Protein AF-0000000072587303 (afdb_homodimer)

Sequence (272 aa):
MDAREPIPSLKVFLVDYAAPVRNRLTSLLETIRGVEVVGEAEDVPAALAGILETGADVAVIELRLTGGSGLELISALTRAAPRVVKIVLTNLSGAAFRAACSDAGADFFFDKTADVDAACRTVRTLAGAHRPRAAEMDAREPIPSLKVFLVDYAAPVRNRLTSLLETIRGVEVVGEAEDVPAALAGILETGADVAVIELRLTGGSGLELISALTRAAPRVVKIVLTNLSGAAFRAACSDAGADFFFDKTADVDAACRTVRTLAGAHRPRAAE

Secondary structure (DSSP, 8-state):
-------PPEEEEEE-S-HHHHHHHHHHHTTSTTEEEEEEESSHHHHHHHHHHHT-SEEEE-SEETTEEHHHHHHHHHHH-TTSEEEEEES--SHHHHHHHHHHT-SEEEETTT-HHHHHHHHHHHHHHBPP----/-------PPEEEEEE-S-HHHHHHHHHHHTTSTTEEEEEEESSHHHHHHHHHHHT-SEEEE-SEETTEEHHHHHHHHHHH-TTSEEEEEES--SHHHHHHHHHHT-SEEEETTT-HHHHHHHHHHHHHHBPP----

Nearest PDB structures (foldseek):
  3cz5-assembly2_B  TM=9.137E-01  e=3.354E-09  Aurantimonas manganoxydans SI85-9A1
  4gvp-assembly1_A  TM=8.990E-01  e=5.918E-09  Staphylococcus aureus subsp. aureus Mu50
  6ekh-assembly1_Y  TM=9.445E-01  e=2.689E-08  Methanococcus maripaludis
  3eul-assembly2_B  TM=8.846E-01  e=1.261E-08  Mycobacterium tuberculosis
  5hev-assembly1_A  TM=9.014E-01  e=4.744E-08  Enterococcus faecium SD3B-2

Solvent-accessible surface area (backbone atoms only — not comparable to full-atom values): 14585 Å² total; per-residue (Å²): 130,86,75,69,73,77,73,65,53,40,29,31,27,42,32,39,55,48,64,70,56,50,51,51,48,50,61,59,46,54,69,36,81,44,39,37,74,74,48,72,23,42,33,51,71,54,34,54,53,47,39,65,71,68,60,35,44,31,36,43,32,22,44,76,31,62,95,46,41,32,60,58,41,39,37,50,35,43,72,77,40,64,78,41,43,34,32,36,42,23,81,77,77,55,69,68,59,51,49,52,37,46,74,35,54,38,69,41,79,34,42,48,84,80,25,52,68,56,54,49,43,51,52,48,53,45,31,74,34,46,42,68,73,72,80,120,131,85,77,69,73,79,72,66,54,41,29,32,27,41,32,39,55,47,64,69,56,51,52,52,50,48,62,60,48,56,68,36,82,43,39,37,74,73,47,72,21,42,33,48,71,54,32,54,54,48,39,64,73,67,60,34,45,30,36,42,33,23,45,74,30,60,95,45,42,30,59,58,41,39,38,50,35,45,70,76,41,63,78,40,42,32,33,37,42,25,79,76,78,55,70,68,59,52,49,53,37,46,75,34,54,36,68,42,80,34,42,47,84,80,25,53,68,57,53,49,44,50,51,49,53,44,30,75,35,46,42,68,74,71,80,120

pLDDT: mean 90.79, std 15.57, range [30.61, 98.88]

InterPro domains:
  IPR001789 Signal transduction response regulator, receiver domain [PF00072] (12-118)
  IPR001789 Signal transduction response regulator, receiver domain [PS50110] (11-127)
  IPR001789 Signal transduction response regulator, receiver domain [SM00448] (10-123)
  IPR011006 CheY-like superfamily [SSF52172] (8-132)
  IPR050595 Bacterial response regulator [PTHR44591] (12-132)
  IPR058245 NreC/VraR/RcsB-like, phosphoacceptor receiver domain [cd17535] (12-128)

Foldseek 3Di:
DPPPPPLAAQEEEEEALDPVLVVVLQVLQVVQPRHDHQYYYQDQVVRLVSCVVRVHQEYEYEQDGDPHGSLVNLLVCCVVPVRRAYEYEYQDDDPVVVVSSVVSRHDYYDYNVPCSVVVSVVSNVCSVVDDPPPPD/DPPPPPLAAQEEEEEALDPVLVVVLQVLQVVQPRHDHQYYYQDQVVRLVSCVVRVHQEYEYEQDGDPHGSLVNLLVCCVVPVRRAYEYEYCDDDPVVVVSSVVSRHDYYDYNVPCSVVVSVVSNVCSVVDDPPPPD

Radius of gyration: 18.74 Å; Cα contacts (8 Å, |Δi|>4): 488; chains: 2; bounding box: 50×52×47 Å

Organism: Burkholderia pseudomallei (strain K96243) (NCBI:txid272560)

Structure (mmCIF, N/CA/C/O backbone):
data_AF-0000000072587303-model_v1
#
loop_
_entity.id
_entity.type
_entity.pdbx_description
1 polymer 'Response regulator receiver domain protein'
#
loop_
_atom_site.group_PDB
_atom_site.id
_atom_site.type_symbol
_atom_site.label_atom_id
_atom_site.label_alt_id
_atom_site.label_comp_id
_atom_site.label_asym_id
_atom_site.label_entity_id
_atom_site.label_seq_id
_atom_site.pdbx_PDB_ins_code
_atom_site.Cartn_x
_atom_site.Cartn_y
_atom_site.Cartn_z
_atom_site.occupancy
_atom_site.B_iso_or_equiv
_atom_site.auth_seq_id
_atom_site.auth_comp_id
_atom_site.auth_asym_id
_atom_site.auth_atom_id
_atom_site.pdbx_PDB_model_num
ATOM 1 N N . MET A 1 1 ? 26.312 9.531 -25.078 1 31.53 1 MET A N 1
ATOM 2 C CA . MET A 1 1 ? 24.953 9.156 -24.688 1 31.53 1 MET A CA 1
ATOM 3 C C . MET A 1 1 ? 24.906 8.68 -23.234 1 31.53 1 MET A C 1
ATOM 5 O O . MET A 1 1 ? 25.547 7.699 -22.891 1 31.53 1 MET A O 1
ATOM 9 N N . ASP A 1 2 ? 25 9.445 -22.172 1 35.56 2 ASP A N 1
ATOM 10 C CA . ASP A 1 2 ? 25.141 9.219 -20.734 1 35.56 2 ASP A CA 1
ATOM 11 C C . ASP A 1 2 ? 24.125 8.188 -20.234 1 35.56 2 ASP A C 1
ATOM 13 O O . ASP A 1 2 ? 22.922 8.406 -20.344 1 35.56 2 ASP A O 1
ATOM 17 N N . ALA A 1 3 ? 24.266 6.902 -20.422 1 39.78 3 ALA A N 1
ATOM 18 C CA . ALA A 1 3 ? 23.469 5.715 -20.094 1 39.78 3 ALA A CA 1
ATOM 19 C C . ALA A 1 3 ? 22.891 5.816 -18.688 1 39.78 3 ALA A C 1
ATOM 21 O O . ALA A 1 3 ? 23.641 5.859 -17.703 1 39.78 3 ALA A O 1
ATOM 22 N N . ARG A 1 4 ? 21.891 6.676 -18.328 1 44.38 4 ARG A N 1
ATOM 23 C CA . ARG A 1 4 ? 21.172 6.836 -17.062 1 44.38 4 ARG A CA 1
ATOM 24 C C . ARG A 1 4 ? 21.031 5.504 -16.344 1 44.38 4 ARG A C 1
ATOM 26 O O . ARG A 1 4 ? 20.891 4.457 -16.984 1 44.38 4 ARG A O 1
ATOM 33 N N . GLU A 1 5 ? 21.75 5.191 -15.43 1 51.81 5 GLU A N 1
ATOM 34 C CA . GLU A 1 5 ? 21.703 3.949 -14.672 1 51.81 5 GLU A CA 1
ATOM 35 C C . GLU A 1 5 ? 20.281 3.395 -14.609 1 51.81 5 GLU A C 1
ATOM 37 O O . GLU A 1 5 ? 19.344 4.125 -14.297 1 51.81 5 GLU A O 1
ATOM 42 N N . PRO A 1 6 ? 19.938 2.361 -15.305 1 56.53 6 PRO A N 1
ATOM 43 C CA . PRO A 1 6 ? 18.578 1.836 -15.383 1 56.53 6 PRO A CA 1
ATOM 44 C C . PRO A 1 6 ? 17.875 1.821 -14.023 1 56.53 6 PRO A C 1
ATOM 46 O O . PRO A 1 6 ? 18.516 1.626 -12.992 1 56.53 6 PRO A O 1
ATOM 49 N N . ILE A 1 7 ? 16.891 2.668 -13.75 1 60.97 7 ILE A N 1
ATOM 50 C CA . ILE A 1 7 ? 16.078 2.631 -12.547 1 60.97 7 ILE A CA 1
ATOM 51 C C . ILE A 1 7 ? 15.594 1.204 -12.297 1 60.97 7 ILE A C 1
ATOM 53 O O . ILE A 1 7 ? 14.992 0.583 -13.172 1 60.97 7 ILE A O 1
ATOM 57 N N . PRO A 1 8 ? 16.062 0.527 -11.328 1 75.75 8 PRO A N 1
ATOM 58 C CA . PRO A 1 8 ? 15.555 -0.829 -11.094 1 75.75 8 PRO A CA 1
ATOM 59 C C . PRO A 1 8 ? 14.031 -0.891 -11.039 1 75.75 8 PRO A C 1
ATOM 61 O O . PRO A 1 8 ? 13.391 -0.003 -10.469 1 75.75 8 PRO A O 1
ATOM 64 N N . SER A 1 9 ? 13.422 -1.72 -11.875 1 90.12 9 SER A N 1
ATOM 65 C CA . SER A 1 9 ? 11.969 -1.84 -11.984 1 90.12 9 SER A CA 1
ATOM 66 C C . SER A 1 9 ? 11.406 -2.752 -10.906 1 90.12 9 SER A C 1
ATOM 68 O O . SER A 1 9 ? 12.055 -3.715 -10.492 1 90.12 9 SER A O 1
ATOM 70 N N . LEU A 1 10 ? 10.359 -2.312 -10.273 1 94.81 10 LEU A N 1
ATOM 71 C CA . LEU A 1 10 ? 9.562 -3.217 -9.453 1 94.81 10 LEU A CA 1
ATOM 72 C C . LEU A 1 10 ? 9 -4.355 -10.289 1 94.81 10 LEU A C 1
ATOM 74 O O . LEU A 1 10 ? 8.258 -4.121 -11.25 1 94.81 10 LEU A O 1
ATOM 78 N N . LYS A 1 11 ? 9.391 -5.555 -9.992 1 97.06 11 LYS A N 1
ATOM 79 C CA . LYS A 1 11 ? 8.969 -6.73 -10.742 1 97.06 11 LYS A CA 1
ATOM 80 C C . LYS A 1 11 ? 7.637 -7.266 -10.234 1 97.06 11 LYS A C 1
ATOM 82 O O . LYS A 1 11 ? 7.523 -7.652 -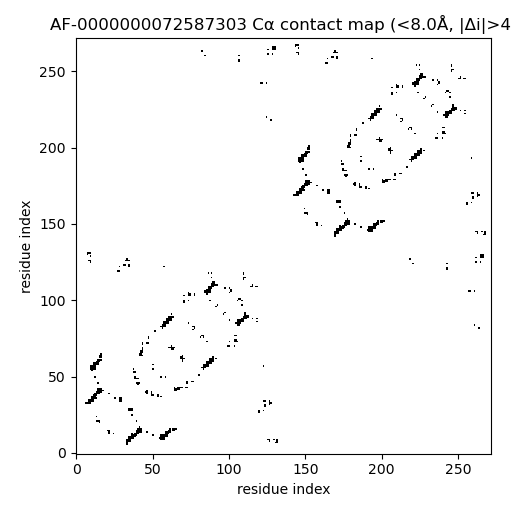9.07 1 97.06 11 LYS A O 1
ATOM 87 N N . VAL A 1 12 ? 6.656 -7.32 -11.164 1 98.56 12 VAL A N 1
ATOM 88 C CA . VAL A 1 12 ? 5.316 -7.766 -10.789 1 98.56 12 VAL A CA 1
ATOM 89 C C . VAL A 1 12 ? 4.988 -9.07 -11.508 1 98.56 12 VAL A C 1
ATOM 91 O O . VAL A 1 12 ? 5.27 -9.219 -12.703 1 98.56 12 VAL A O 1
ATOM 94 N N . PHE A 1 13 ? 4.418 -10.039 -10.773 1 98.88 13 PHE A N 1
ATOM 95 C CA . PHE A 1 13 ? 3.939 -11.305 -11.32 1 98.88 13 PHE A CA 1
ATOM 96 C C . PHE A 1 13 ? 2.424 -11.406 -11.195 1 98.88 13 PHE A C 1
ATOM 98 O O . PHE A 1 13 ? 1.861 -11.109 -10.141 1 98.88 13 PHE A O 1
ATOM 105 N N . LEU A 1 14 ? 1.762 -11.797 -12.297 1 98.88 14 LEU A N 1
ATOM 106 C CA . LEU A 1 14 ? 0.304 -11.852 -12.328 1 98.88 14 LEU A CA 1
ATOM 107 C C . LEU A 1 14 ? -0.19 -13.289 -12.273 1 98.88 14 LEU A C 1
ATOM 109 O O . LEU A 1 14 ? 0.274 -14.141 -13.039 1 98.88 14 LEU A O 1
ATOM 113 N N . VAL A 1 15 ? -1.137 -13.531 -11.375 1 98.81 15 VAL A N 1
ATOM 114 C CA . VAL A 1 15 ? -1.736 -14.852 -11.234 1 98.81 15 VAL A CA 1
ATOM 115 C C . VAL A 1 15 ? -3.256 -14.75 -11.352 1 98.81 15 VAL A C 1
ATOM 117 O O . VAL A 1 15 ? -3.924 -14.258 -10.438 1 98.81 15 VAL A O 1
ATOM 120 N N . ASP A 1 16 ? -3.73 -15.188 -12.406 1 98.56 16 ASP A N 1
ATOM 121 C CA . ASP A 1 16 ? -5.16 -15.234 -12.703 1 98.56 16 ASP A CA 1
ATOM 122 C C . ASP A 1 16 ? -5.465 -16.297 -13.758 1 98.56 16 ASP A C 1
ATOM 124 O O . ASP A 1 16 ? -4.746 -16.406 -14.75 1 98.56 16 ASP A O 1
ATOM 128 N N . TYR A 1 17 ? -6.547 -16.969 -13.578 1 97.38 17 TYR A N 1
ATOM 129 C CA . TYR A 1 17 ? -6.863 -18.031 -14.523 1 97.38 17 TYR A CA 1
ATOM 130 C C . TYR A 1 17 ? -7.367 -17.453 -15.844 1 97.38 17 TYR A C 1
ATOM 132 O O . TYR A 1 17 ? -7.359 -18.141 -16.875 1 97.38 17 TYR A O 1
ATOM 140 N N . ALA A 1 18 ? -7.84 -16.203 -15.844 1 97.44 18 ALA A N 1
ATOM 141 C CA . ALA A 1 18 ? -8.438 -15.586 -17.031 1 97.44 18 ALA A CA 1
ATOM 142 C C . ALA A 1 18 ? -7.41 -14.75 -17.781 1 97.44 18 ALA A C 1
ATOM 144 O O . ALA A 1 18 ? -6.965 -13.711 -17.297 1 97.44 18 ALA A O 1
ATOM 145 N N . ALA A 1 19 ? -7.133 -15.109 -19 1 97.5 19 ALA A N 1
ATOM 146 C CA . ALA A 1 19 ? -6.141 -14.43 -19.828 1 97.5 19 ALA A CA 1
ATOM 147 C C . ALA A 1 19 ? -6.531 -12.969 -20.062 1 97.5 19 ALA A C 1
ATOM 149 O O . ALA A 1 19 ? -5.684 -12.078 -20.016 1 97.5 19 ALA A O 1
ATOM 150 N N . PRO A 1 20 ? -7.824 -12.664 -20.297 1 98 20 PRO A N 1
ATOM 151 C CA . PRO A 1 20 ? -8.188 -11.258 -20.516 1 98 20 PRO A CA 1
ATOM 152 C C . PRO A 1 20 ? -7.887 -10.375 -19.312 1 98 20 PRO A C 1
ATOM 154 O O . PRO A 1 20 ? -7.535 -9.203 -19.469 1 98 20 PRO A O 1
ATOM 157 N N . VAL A 1 21 ? -8.016 -10.961 -18.156 1 97.88 21 VAL A N 1
ATOM 158 C CA . VAL A 1 21 ? -7.719 -10.211 -16.938 1 97.88 21 VAL A CA 1
ATOM 159 C C . VAL A 1 21 ? -6.219 -9.938 -16.844 1 97.88 21 VAL A C 1
ATOM 161 O O . VAL A 1 21 ? -5.797 -8.812 -16.578 1 97.88 21 VAL A O 1
ATOM 164 N N . ARG A 1 22 ? -5.398 -10.984 -17.078 1 98.44 22 ARG A N 1
ATOM 165 C CA . ARG A 1 22 ? -3.953 -10.797 -17.062 1 98.44 22 ARG A CA 1
ATOM 166 C C . ARG A 1 22 ? -3.521 -9.75 -18.094 1 98.44 22 ARG A C 1
ATOM 168 O O . ARG A 1 22 ? -2.688 -8.891 -17.797 1 98.44 22 ARG A O 1
ATOM 175 N N . ASN A 1 23 ? -4.129 -9.789 -19.25 1 98.31 23 ASN A N 1
ATOM 176 C CA . ASN A 1 23 ? -3.805 -8.828 -20.297 1 98.31 23 ASN A CA 1
ATOM 177 C C . ASN A 1 23 ? -4.152 -7.402 -19.875 1 98.31 23 ASN A C 1
ATOM 179 O O . ASN A 1 23 ? -3.355 -6.48 -20.062 1 98.31 23 ASN A O 1
ATOM 183 N N . ARG A 1 24 ? -5.293 -7.273 -19.344 1 97.94 24 ARG A N 1
ATOM 184 C CA . ARG A 1 24 ? -5.738 -5.957 -18.891 1 97.94 24 ARG A CA 1
ATOM 185 C C . ARG A 1 24 ? -4.816 -5.406 -17.812 1 97.94 24 ARG A C 1
ATOM 187 O O . ARG A 1 24 ? -4.414 -4.242 -17.859 1 97.94 24 ARG A O 1
ATOM 194 N N . LEU A 1 25 ? -4.488 -6.238 -16.859 1 98.44 25 LEU A N 1
ATOM 195 C CA . LEU A 1 25 ? -3.619 -5.809 -15.766 1 98.44 25 LEU A CA 1
ATOM 196 C C . LEU A 1 25 ? -2.225 -5.469 -16.281 1 98.44 25 LEU A C 1
ATOM 198 O O . LEU A 1 25 ? -1.606 -4.504 -15.828 1 98.44 25 LEU A O 1
ATOM 202 N N . THR A 1 26 ? -1.705 -6.289 -17.188 1 98.5 26 THR A N 1
ATOM 203 C CA . THR A 1 26 ? -0.411 -5.992 -17.781 1 98.5 26 THR A CA 1
ATOM 204 C C . THR A 1 26 ? -0.417 -4.605 -18.422 1 98.5 26 THR A C 1
ATOM 206 O O . THR A 1 26 ? 0.49 -3.803 -18.188 1 98.5 26 THR A O 1
ATOM 209 N N . SER A 1 27 ? -1.445 -4.305 -19.172 1 98.25 27 SER A N 1
ATOM 210 C CA . SER A 1 27 ? -1.562 -3.018 -19.844 1 98.25 27 SER A CA 1
ATOM 211 C C . SER A 1 27 ? -1.591 -1.869 -18.844 1 98.25 27 SER A C 1
ATOM 213 O O . SER A 1 27 ? -0.934 -0.846 -19.047 1 98.25 27 SER A O 1
ATOM 215 N N . LEU A 1 28 ? -2.316 -2.031 -17.812 1 97.88 28 LEU A N 1
ATOM 216 C CA . LEU A 1 28 ? -2.438 -0.992 -16.797 1 97.88 28 LEU A CA 1
ATOM 217 C C . LEU A 1 28 ? -1.125 -0.816 -16.031 1 97.88 28 LEU A C 1
ATOM 219 O O . LEU A 1 28 ? -0.649 0.308 -15.867 1 97.88 28 LEU A O 1
ATOM 223 N N . LEU A 1 29 ? -0.484 -1.904 -15.625 1 98 29 LEU A N 1
ATOM 224 C CA . LEU A 1 29 ? 0.679 -1.86 -14.75 1 98 29 LEU A CA 1
ATOM 225 C C . LEU A 1 29 ? 1.912 -1.373 -15.5 1 98 29 LEU A C 1
ATOM 227 O O . LEU A 1 29 ? 2.76 -0.683 -14.93 1 98 29 LEU A O 1
ATOM 231 N N . GLU A 1 30 ? 2.01 -1.675 -16.734 1 96.44 30 GLU A N 1
ATOM 232 C CA . GLU A 1 30 ? 3.191 -1.306 -17.5 1 96.44 30 GLU A CA 1
ATOM 233 C C . GLU A 1 30 ? 3.184 0.181 -17.844 1 96.44 30 GLU A C 1
ATOM 235 O O . GLU A 1 30 ? 4.195 0.725 -18.297 1 96.44 30 GLU A O 1
ATOM 240 N N . THR A 1 31 ? 2.07 0.858 -17.625 1 96 31 THR A N 1
ATOM 241 C CA . THR A 1 31 ? 2.039 2.309 -17.781 1 96 31 THR A CA 1
ATOM 242 C C . THR A 1 31 ? 2.674 2.994 -16.578 1 96 31 THR A C 1
ATOM 244 O O . THR A 1 31 ? 2.984 4.188 -16.625 1 96 31 THR A O 1
ATOM 247 N N . ILE A 1 32 ? 2.826 2.275 -15.531 1 94.31 32 ILE A N 1
ATOM 248 C CA . ILE A 1 32 ? 3.408 2.826 -14.312 1 94.31 32 ILE A CA 1
ATOM 249 C C . ILE A 1 32 ? 4.93 2.838 -14.43 1 94.31 32 ILE A C 1
ATOM 251 O O . ILE A 1 32 ? 5.551 1.791 -14.625 1 94.31 32 ILE A O 1
ATOM 255 N N . ARG A 1 33 ? 5.492 4.035 -14.305 1 91.81 33 ARG A N 1
ATOM 256 C CA . ARG A 1 33 ? 6.945 4.16 -14.367 1 91.81 33 ARG A CA 1
ATOM 257 C C . ARG A 1 33 ? 7.613 3.303 -13.305 1 91.81 33 ARG A C 1
ATOM 259 O O . ARG A 1 33 ? 7.195 3.305 -12.141 1 91.81 33 ARG A O 1
ATOM 266 N N . GLY A 1 34 ? 8.594 2.494 -13.75 1 92.94 34 GLY A N 1
ATOM 267 C CA . GLY A 1 34 ? 9.375 1.708 -12.805 1 92.94 34 GLY A CA 1
ATOM 268 C C . GLY A 1 34 ? 8.742 0.363 -12.484 1 92.94 34 GLY A C 1
ATOM 269 O O . GLY A 1 34 ? 9.109 -0.281 -11.5 1 92.94 34 GLY A O 1
ATOM 270 N N . VAL A 1 35 ? 7.734 -0.027 -13.273 1 96.44 35 VAL A N 1
ATOM 271 C CA . VAL A 1 35 ? 7.078 -1.312 -13.055 1 96.44 35 VAL A CA 1
ATOM 272 C C . VAL A 1 35 ? 7.277 -2.211 -14.273 1 96.44 35 VAL A C 1
ATOM 274 O O . VAL A 1 35 ? 7.18 -1.752 -15.414 1 96.44 35 VAL A O 1
ATOM 277 N N . GLU A 1 36 ? 7.578 -3.398 -14.031 1 97.25 36 GLU A N 1
ATOM 278 C CA . GLU A 1 36 ? 7.691 -4.414 -15.07 1 97.25 36 GLU A CA 1
ATOM 279 C C . GLU A 1 36 ? 6.922 -5.676 -14.703 1 97.25 36 GLU A C 1
ATOM 281 O O . GLU A 1 36 ? 7.094 -6.215 -13.602 1 97.25 36 GLU A O 1
ATOM 286 N N . VAL A 1 37 ? 6.082 -6.121 -15.594 1 98.56 37 VAL A N 1
ATOM 287 C CA . VAL A 1 37 ? 5.465 -7.43 -15.414 1 98.56 37 VAL A CA 1
ATOM 288 C C . VAL A 1 37 ? 6.414 -8.523 -15.898 1 98.56 37 VAL A C 1
ATOM 290 O O . VAL A 1 37 ? 6.711 -8.617 -17.094 1 98.56 37 VAL A O 1
ATOM 293 N N . VAL A 1 38 ? 6.828 -9.375 -15 1 98.31 38 VAL A N 1
ATOM 294 C CA . VAL A 1 38 ? 7.949 -10.25 -15.312 1 98.31 38 VAL A CA 1
ATOM 295 C C . VAL A 1 38 ? 7.438 -11.656 -15.609 1 98.31 38 VAL A C 1
ATOM 297 O O . VAL A 1 38 ? 8.203 -12.531 -16.016 1 98.31 38 VAL A O 1
ATOM 300 N N . GLY A 1 39 ? 6.121 -11.906 -15.367 1 98.69 39 GLY A N 1
ATOM 301 C CA . GLY A 1 39 ? 5.543 -13.211 -15.648 1 98.69 39 GLY A CA 1
ATOM 302 C C . GLY A 1 39 ? 4.078 -13.305 -15.266 1 98.69 39 GLY A C 1
ATOM 303 O O . GLY A 1 39 ? 3.531 -12.391 -14.648 1 98.69 39 GLY A O 1
ATOM 304 N N . GLU A 1 40 ? 3.482 -14.352 -15.703 1 98.69 40 GLU A N 1
ATOM 305 C CA . GLU A 1 40 ? 2.08 -14.664 -15.445 1 98.69 40 GLU A CA 1
ATOM 306 C C . GLU A 1 40 ? 1.876 -16.156 -15.25 1 98.69 40 GLU A C 1
ATOM 308 O O . GLU A 1 40 ? 2.686 -16.969 -15.703 1 98.69 40 GLU A O 1
ATOM 313 N N . ALA A 1 41 ? 0.848 -16.469 -14.539 1 98.31 41 ALA A N 1
ATOM 314 C CA . ALA A 1 41 ? 0.454 -17.875 -14.352 1 98.31 41 ALA A CA 1
ATOM 315 C C . ALA A 1 41 ? -1.055 -17.984 -14.156 1 98.31 41 ALA A C 1
ATOM 317 O O . ALA A 1 41 ? -1.715 -17.031 -13.758 1 98.31 41 ALA A O 1
ATOM 318 N N . GLU A 1 42 ? -1.536 -19.156 -14.438 1 97.38 42 GLU A N 1
ATOM 319 C CA . GLU A 1 42 ? -2.979 -19.375 -14.352 1 97.38 42 GLU A CA 1
ATOM 320 C C . GLU A 1 42 ? -3.324 -20.375 -13.25 1 97.38 42 GLU A C 1
ATOM 322 O O . GLU A 1 42 ? -4.5 -20.641 -12.992 1 97.38 42 GLU A O 1
ATOM 327 N N . ASP A 1 43 ? -2.227 -20.969 -12.68 1 97.25 43 ASP A N 1
ATOM 328 C CA . ASP A 1 43 ? -2.428 -21.969 -11.625 1 97.25 43 ASP A CA 1
ATOM 329 C C . ASP A 1 43 ? -1.338 -21.859 -10.555 1 97.25 43 ASP A C 1
ATOM 331 O O . ASP A 1 43 ? -0.37 -21.109 -10.727 1 97.25 43 ASP A O 1
ATOM 335 N N . VAL A 1 44 ? -1.524 -22.625 -9.43 1 97.75 44 VAL A N 1
ATOM 336 C CA . VAL A 1 44 ? -0.695 -22.453 -8.242 1 97.75 44 VAL A CA 1
ATOM 337 C C . VAL A 1 44 ? 0.721 -22.953 -8.523 1 97.75 44 VAL A C 1
ATOM 339 O O . VAL A 1 44 ? 1.697 -22.234 -8.273 1 97.75 44 VAL A O 1
ATOM 342 N N . PRO A 1 45 ? 0.898 -24.172 -9.133 1 97.38 45 PRO A N 1
ATOM 343 C CA . PRO A 1 45 ? 2.27 -24.641 -9.344 1 97.38 45 PRO A CA 1
ATOM 344 C C . PRO A 1 45 ? 3.078 -23.734 -10.258 1 97.38 45 PRO A C 1
ATOM 346 O O . PRO A 1 45 ? 4.227 -23.391 -9.945 1 97.38 45 PRO A O 1
ATOM 349 N N . ALA A 1 46 ? 2.461 -23.312 -11.336 1 97.94 46 ALA A N 1
ATOM 350 C CA . ALA A 1 46 ? 3.15 -22.422 -12.266 1 97.94 46 ALA A CA 1
ATOM 351 C C . ALA A 1 46 ? 3.443 -21.078 -11.617 1 97.94 46 ALA A C 1
ATOM 353 O O . ALA A 1 46 ? 4.5 -20.484 -11.852 1 97.94 46 ALA A O 1
ATOM 354 N N . ALA A 1 47 ? 2.51 -20.594 -10.844 1 98.62 47 ALA A N 1
ATOM 355 C CA . ALA A 1 47 ? 2.682 -19.312 -10.18 1 98.62 47 ALA A CA 1
ATOM 356 C C . ALA A 1 47 ? 3.842 -19.344 -9.188 1 98.62 47 ALA A C 1
ATOM 358 O O . ALA A 1 47 ? 4.707 -18.469 -9.195 1 98.62 47 ALA A O 1
ATOM 359 N N . LEU A 1 48 ? 3.846 -20.391 -8.336 1 98.38 48 LEU A N 1
ATOM 360 C CA . LEU A 1 48 ? 4.898 -20.516 -7.336 1 98.38 48 LEU A CA 1
ATOM 361 C C . LEU A 1 48 ? 6.27 -20.609 -7.992 1 98.38 48 LEU A C 1
ATOM 363 O O . LEU A 1 48 ? 7.184 -19.859 -7.641 1 98.38 48 LEU A O 1
ATOM 367 N N . ALA A 1 49 ? 6.375 -21.469 -8.977 1 98.5 49 ALA A N 1
ATOM 368 C CA . ALA A 1 49 ? 7.641 -21.641 -9.688 1 98.5 49 ALA A CA 1
ATOM 369 C C . ALA A 1 49 ? 8.062 -20.359 -10.375 1 98.5 49 ALA A C 1
ATOM 371 O O . ALA A 1 49 ? 9.219 -19.938 -10.266 1 98.5 49 ALA A O 1
ATOM 372 N N . GLY A 1 50 ? 7.148 -19.703 -11.055 1 98.62 50 GLY A N 1
ATOM 373 C CA . GLY A 1 50 ? 7.457 -18.484 -11.797 1 98.62 50 GLY A CA 1
ATOM 374 C C . GLY A 1 50 ? 7.867 -17.328 -10.906 1 98.62 50 GLY A C 1
ATOM 375 O O . GLY A 1 50 ? 8.812 -16.594 -11.227 1 98.62 50 GLY A O 1
ATOM 376 N N . ILE A 1 51 ? 7.191 -17.125 -9.82 1 98.56 51 I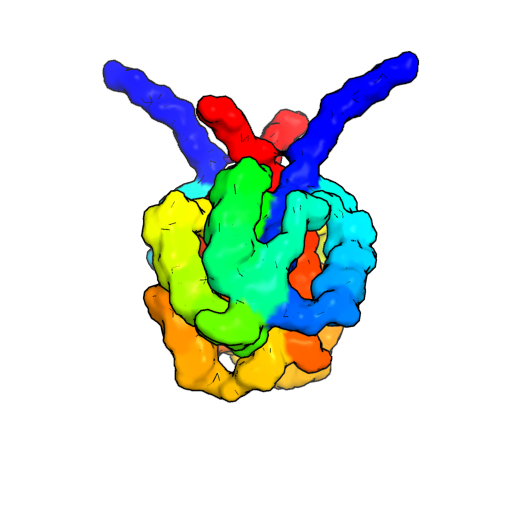LE A N 1
ATOM 377 C CA . ILE A 1 51 ? 7.473 -16.031 -8.898 1 98.56 51 ILE A CA 1
ATOM 378 C C . ILE A 1 51 ? 8.875 -16.203 -8.305 1 98.56 51 ILE A C 1
ATOM 380 O O . ILE A 1 51 ? 9.648 -15.242 -8.242 1 98.56 51 ILE A O 1
ATOM 384 N N . LEU A 1 52 ? 9.141 -17.438 -7.914 1 98.19 52 LEU A N 1
ATOM 385 C CA . LEU A 1 52 ? 10.445 -17.703 -7.336 1 98.19 52 LEU A CA 1
ATOM 386 C C . LEU A 1 52 ? 11.547 -17.547 -8.383 1 98.19 52 LEU A C 1
ATOM 388 O O . LEU A 1 52 ? 12.602 -16.984 -8.094 1 98.19 52 LEU A O 1
ATOM 392 N N . GLU A 1 53 ? 11.312 -17.984 -9.578 1 98.19 53 GLU A N 1
ATOM 393 C CA . GLU A 1 53 ? 12.305 -17.953 -10.648 1 98.19 53 GLU A CA 1
ATOM 394 C C . GLU A 1 53 ? 12.594 -16.516 -11.094 1 98.19 53 GLU A C 1
ATOM 396 O O . GLU A 1 53 ? 13.742 -16.172 -11.367 1 98.19 53 GLU A O 1
ATOM 401 N N . THR A 1 54 ? 11.586 -15.703 -11.195 1 97.69 54 THR A N 1
ATOM 402 C CA . THR A 1 54 ? 11.734 -14.359 -11.742 1 97.69 54 THR A CA 1
ATOM 403 C C . THR A 1 54 ? 12.203 -13.383 -10.672 1 97.69 54 THR A C 1
ATOM 405 O O . THR A 1 54 ? 12.648 -12.273 -10.984 1 97.69 54 THR A O 1
ATOM 408 N N . GLY A 1 55 ? 12.078 -13.766 -9.406 1 96.25 55 GLY A N 1
ATOM 409 C CA . GLY A 1 55 ? 12.383 -12.836 -8.336 1 96.25 55 GLY A CA 1
ATOM 410 C C . GLY A 1 55 ? 11.398 -11.68 -8.25 1 96.25 55 GLY A C 1
ATOM 411 O O . GLY A 1 55 ? 11.805 -10.531 -8.039 1 96.25 55 GLY A O 1
ATOM 412 N N . ALA A 1 56 ? 10.172 -11.969 -8.453 1 97.38 56 ALA A N 1
ATOM 413 C CA . ALA A 1 56 ? 9.141 -10.93 -8.391 1 97.38 56 ALA A CA 1
ATOM 414 C C . ALA A 1 56 ? 9.125 -10.242 -7.031 1 97.38 56 ALA A C 1
ATOM 416 O O . ALA A 1 56 ? 9.32 -10.898 -6 1 97.38 56 ALA A O 1
ATOM 417 N N . ASP A 1 57 ? 8.906 -8.945 -7.07 1 96.19 57 ASP A N 1
ATOM 418 C CA . ASP A 1 57 ? 8.75 -8.172 -5.84 1 96.19 57 ASP A CA 1
ATOM 419 C C . ASP A 1 57 ? 7.309 -8.219 -5.344 1 96.19 57 ASP A C 1
ATOM 421 O O . ASP A 1 57 ? 7.055 -8.141 -4.141 1 96.19 57 ASP A O 1
ATOM 425 N N . VAL A 1 58 ? 6.402 -8.305 -6.336 1 98 58 VAL A N 1
ATOM 426 C CA . VAL A 1 58 ? 4.969 -8.266 -6.062 1 98 58 VAL A CA 1
ATOM 427 C C . VAL A 1 58 ? 4.262 -9.367 -6.852 1 98 58 VAL A C 1
ATOM 429 O O . VAL A 1 58 ? 4.566 -9.586 -8.023 1 98 58 VAL A O 1
ATOM 432 N N . ALA A 1 59 ? 3.396 -10.016 -6.211 1 98.81 59 ALA A N 1
ATOM 433 C CA . ALA A 1 59 ? 2.473 -10.93 -6.875 1 98.81 59 ALA A CA 1
ATOM 434 C C . ALA A 1 59 ? 1.032 -10.445 -6.75 1 98.81 59 ALA A C 1
ATOM 436 O O . ALA A 1 59 ? 0.559 -10.172 -5.645 1 98.81 59 ALA A O 1
ATOM 437 N N . VAL A 1 60 ? 0.344 -10.281 -7.816 1 98.88 60 VAL A N 1
ATOM 438 C CA . VAL A 1 60 ? -1.089 -10.008 -7.832 1 98.88 60 VAL A CA 1
ATOM 439 C C . VAL A 1 60 ? -1.861 -11.305 -8.07 1 98.88 60 VAL A C 1
ATOM 441 O O . VAL A 1 60 ? -1.724 -11.93 -9.125 1 98.88 60 VAL A O 1
ATOM 444 N N . ILE A 1 61 ? -2.719 -11.617 -7.129 1 98.75 61 ILE A N 1
ATOM 445 C CA . ILE A 1 61 ? -3.152 -13.008 -7.051 1 98.75 61 ILE A CA 1
ATOM 446 C C . ILE A 1 61 ? -4.676 -13.07 -7.023 1 98.75 61 ILE A C 1
ATOM 448 O O . ILE A 1 61 ? -5.316 -12.484 -6.148 1 98.75 61 ILE A O 1
ATOM 452 N N . GLU A 1 62 ? -5.227 -13.812 -7.891 1 98.56 62 GLU A N 1
ATOM 453 C CA . GLU A 1 62 ? -6.621 -14.242 -7.863 1 98.56 62 GLU A CA 1
ATOM 454 C C . GLU A 1 62 ? -6.809 -15.445 -6.938 1 98.56 62 GLU A C 1
ATOM 456 O O . GLU A 1 62 ? -5.957 -16.328 -6.887 1 98.56 62 GLU A O 1
ATOM 461 N N . LEU A 1 63 ? -7.902 -15.477 -6.266 1 97.81 63 LEU A N 1
ATOM 462 C CA . LEU A 1 63 ? -8.133 -16.547 -5.305 1 97.81 63 LEU A CA 1
ATOM 463 C C . LEU A 1 63 ? -8.68 -17.797 -5.996 1 97.81 63 LEU A C 1
ATOM 465 O O . LEU A 1 63 ? -8.344 -18.922 -5.625 1 97.81 63 LEU A O 1
ATOM 469 N N . ARG A 1 64 ? -9.555 -17.562 -6.953 1 96.25 64 ARG A N 1
ATOM 470 C CA . ARG A 1 64 ? -10.125 -18.688 -7.691 1 96.25 64 ARG A CA 1
ATOM 471 C C . ARG A 1 64 ? -9.234 -19.062 -8.875 1 96.25 64 ARG A C 1
ATOM 473 O O . ARG A 1 64 ? -9.156 -18.328 -9.859 1 96.25 64 ARG A O 1
ATOM 480 N N . LEU A 1 65 ? -8.594 -20.125 -8.766 1 96.75 65 LEU A N 1
ATOM 481 C CA . LEU A 1 65 ? -7.738 -20.641 -9.828 1 96.75 65 LEU A CA 1
ATOM 482 C C . LEU A 1 65 ? -8.203 -22.016 -10.281 1 96.75 65 LEU A C 1
ATOM 484 O O . LEU A 1 65 ? -8.93 -22.703 -9.547 1 96.75 65 LEU A O 1
ATOM 488 N N . THR A 1 66 ? -7.754 -22.25 -11.492 1 88.88 66 THR A N 1
ATOM 489 C CA . THR A 1 66 ? -8.062 -23.578 -12 1 88.88 66 THR A CA 1
ATOM 490 C C . THR A 1 66 ? -7.238 -24.641 -11.273 1 88.88 66 THR A C 1
ATOM 492 O O . THR A 1 66 ? -6.008 -24.562 -11.25 1 88.88 66 THR A O 1
ATOM 495 N N . GLY A 1 67 ? -7.828 -25.609 -10.609 1 86.5 67 GLY A N 1
ATOM 496 C CA . GLY A 1 67 ? -7.117 -26.703 -9.977 1 86.5 67 GLY A CA 1
ATOM 497 C C . GLY A 1 67 ? -6.547 -26.344 -8.625 1 86.5 67 GLY A C 1
ATOM 498 O O . GLY A 1 67 ? -5.676 -27.047 -8.102 1 86.5 67 GLY A O 1
ATOM 499 N N . GLY A 1 68 ? -6.906 -25.188 -8.109 1 91.38 68 GLY A N 1
ATOM 500 C CA . GLY A 1 68 ? -6.371 -24.797 -6.812 1 91.38 68 GLY A CA 1
ATOM 501 C C . GLY A 1 68 ? -6.891 -23.453 -6.332 1 91.38 68 GLY A C 1
ATOM 502 O O . GLY A 1 68 ? -7.863 -22.922 -6.879 1 91.38 68 GLY A O 1
ATOM 503 N N . SER A 1 69 ? -6.289 -23.016 -5.234 1 96.19 69 SER A N 1
ATOM 504 C CA . SER A 1 69 ? -6.73 -21.766 -4.621 1 96.19 69 SER A CA 1
ATOM 505 C C . SER A 1 69 ? -5.574 -20.781 -4.488 1 96.19 69 SER A C 1
ATOM 507 O O . SER A 1 69 ? -4.457 -21.156 -4.145 1 96.19 69 SER A O 1
ATOM 509 N N . GLY A 1 70 ? -5.859 -19.562 -4.805 1 98.12 70 GLY A N 1
ATOM 510 C CA . GLY A 1 70 ? -4.883 -18.516 -4.551 1 98.12 70 GLY A CA 1
ATOM 511 C C . GLY A 1 70 ? -4.473 -18.422 -3.092 1 98.12 70 GLY A C 1
ATOM 512 O O . GLY A 1 70 ? -3.375 -17.953 -2.777 1 98.12 70 GLY A O 1
ATOM 513 N N . LEU A 1 71 ? -5.352 -18.891 -2.232 1 98 71 LEU A N 1
ATOM 514 C CA . LEU A 1 71 ? -5.031 -18.891 -0.809 1 98 71 LEU A CA 1
ATOM 515 C C . LEU A 1 71 ? -3.865 -19.828 -0.515 1 98 71 LEU A C 1
ATOM 517 O O . LEU A 1 71 ? -2.982 -19.5 0.28 1 98 71 LEU A O 1
ATOM 521 N N . GLU A 1 72 ? -3.83 -20.938 -1.168 1 97.75 72 GLU A N 1
ATOM 522 C CA . GLU A 1 72 ? -2.715 -21.875 -1.044 1 97.75 72 GLU A CA 1
ATOM 523 C C . GLU A 1 72 ? -1.412 -21.25 -1.533 1 97.75 72 GLU A C 1
ATOM 525 O O . GLU A 1 72 ? -0.359 -21.438 -0.919 1 97.75 72 GLU A O 1
ATOM 530 N N . LEU A 1 73 ? -1.567 -20.531 -2.584 1 98.5 73 LEU A N 1
ATOM 531 C CA . LEU A 1 73 ? -0.396 -19.859 -3.135 1 98.5 73 LEU A CA 1
ATOM 532 C C . LEU A 1 73 ? 0.148 -18.828 -2.152 1 98.5 73 LEU A C 1
ATOM 534 O O . LEU A 1 73 ? 1.36 -18.75 -1.942 1 98.5 73 LEU A O 1
ATOM 538 N N . ILE A 1 74 ? -0.722 -18.047 -1.575 1 98.62 74 ILE A N 1
ATOM 539 C CA . ILE A 1 74 ? -0.332 -17.016 -0.615 1 98.62 74 ILE A CA 1
ATOM 540 C C . ILE A 1 74 ? 0.419 -17.656 0.55 1 98.62 74 ILE A C 1
ATOM 542 O O . ILE A 1 74 ? 1.496 -17.203 0.932 1 98.62 74 ILE A O 1
ATOM 546 N N . SER A 1 75 ? -0.108 -18.7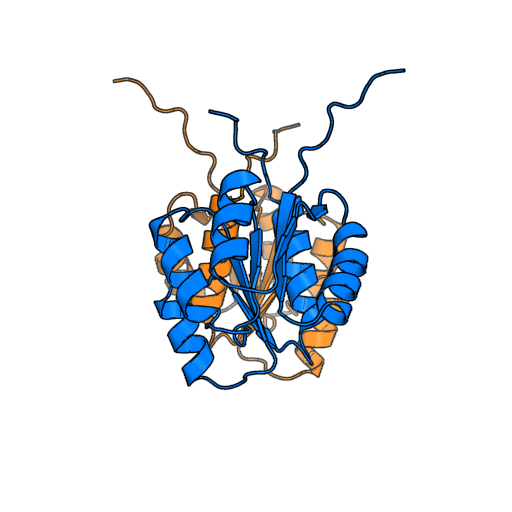5 1.031 1 98.38 75 SER A N 1
ATOM 547 C CA . SER A 1 75 ? 0.521 -19.453 2.143 1 98.38 75 SER A CA 1
ATOM 548 C C . SER A 1 75 ? 1.9 -19.969 1.756 1 98.38 75 SER A C 1
ATOM 550 O O . SER A 1 75 ? 2.857 -19.844 2.523 1 98.38 75 SER A O 1
ATOM 552 N N . ALA A 1 76 ? 1.976 -20.562 0.613 1 98.25 76 ALA A N 1
ATOM 553 C CA . ALA A 1 76 ? 3.242 -21.094 0.123 1 98.25 76 ALA A CA 1
ATOM 554 C C . ALA A 1 76 ? 4.281 -19.984 -0.036 1 98.25 76 ALA A C 1
ATOM 556 O O . ALA A 1 76 ? 5.441 -20.156 0.351 1 98.25 76 ALA A O 1
ATOM 557 N N . LEU A 1 77 ? 3.824 -18.859 -0.557 1 98.38 77 LEU A N 1
ATOM 558 C CA . LEU A 1 77 ? 4.734 -17.734 -0.766 1 98.38 77 LEU A CA 1
ATOM 559 C C . LEU A 1 77 ? 5.199 -17.156 0.567 1 98.38 77 LEU A C 1
ATOM 561 O O . LEU A 1 77 ? 6.344 -16.719 0.694 1 98.38 77 LEU A O 1
ATOM 565 N N . THR A 1 78 ? 4.277 -17.109 1.53 1 97.88 78 THR A N 1
ATOM 5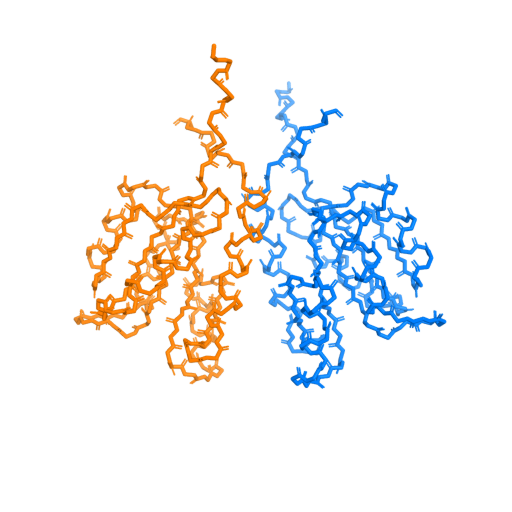66 C CA . THR A 1 78 ? 4.621 -16.594 2.85 1 97.88 78 THR A CA 1
ATOM 567 C C . THR A 1 78 ? 5.773 -17.375 3.459 1 97.88 78 THR A C 1
ATOM 569 O O . THR A 1 78 ? 6.633 -16.812 4.141 1 97.88 78 THR A O 1
ATOM 572 N N . ARG A 1 79 ? 5.871 -18.641 3.125 1 97.44 79 ARG A N 1
ATOM 573 C CA . ARG A 1 79 ? 6.93 -19.516 3.631 1 97.44 79 ARG A CA 1
ATOM 574 C C . ARG A 1 79 ? 8.172 -19.422 2.756 1 97.44 79 ARG A C 1
ATOM 576 O O . ARG A 1 79 ? 9.281 -19.25 3.262 1 97.44 79 ARG 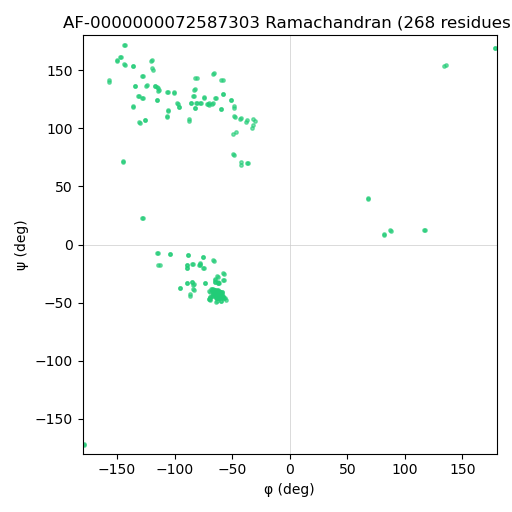A O 1
ATOM 583 N N . ALA A 1 80 ? 8.031 -19.438 1.503 1 97.69 80 ALA A N 1
ATOM 584 C CA . ALA A 1 80 ? 9.141 -19.625 0.57 1 97.69 80 ALA A CA 1
ATOM 585 C C . ALA A 1 80 ? 9.773 -18.281 0.2 1 97.69 80 ALA A C 1
ATOM 587 O O . ALA A 1 80 ? 10.969 -18.219 -0.117 1 97.69 80 ALA A O 1
ATOM 588 N N . ALA A 1 81 ? 8.953 -17.266 0.145 1 97.06 81 ALA A N 1
ATOM 589 C CA . ALA A 1 81 ? 9.391 -15.938 -0.281 1 97.06 81 ALA A CA 1
ATOM 590 C C . ALA A 1 81 ? 8.656 -14.844 0.494 1 97.06 81 ALA A C 1
ATOM 592 O O . ALA A 1 81 ? 7.898 -14.07 -0.086 1 97.06 81 ALA A O 1
ATOM 593 N N . PRO A 1 82 ? 8.977 -14.703 1.733 1 94.5 82 PRO A N 1
ATOM 594 C CA . PRO A 1 82 ? 8.219 -13.812 2.611 1 94.5 82 PRO A CA 1
ATOM 595 C C . PRO A 1 82 ? 8.336 -12.344 2.217 1 94.5 82 PRO A C 1
ATOM 597 O O . PRO A 1 82 ? 7.52 -11.516 2.629 1 94.5 82 PRO A O 1
ATOM 600 N N . ARG A 1 83 ? 9.242 -12.016 1.396 1 92.69 83 ARG A N 1
ATOM 601 C CA . ARG A 1 83 ? 9.461 -10.609 1.053 1 92.69 83 ARG A CA 1
ATOM 602 C C . ARG A 1 83 ? 8.602 -10.203 -0.141 1 92.69 83 ARG A C 1
ATOM 604 O O . ARG A 1 83 ? 8.469 -9.016 -0.439 1 92.69 83 ARG A O 1
ATOM 611 N N . VAL A 1 84 ? 8.117 -11.211 -0.857 1 96.56 84 VAL A N 1
ATOM 612 C CA . VAL A 1 84 ? 7.223 -10.883 -1.962 1 96.56 84 VAL A CA 1
ATOM 613 C C . VAL A 1 84 ? 5.945 -10.25 -1.422 1 96.56 84 VAL A C 1
ATOM 615 O O . VAL A 1 84 ? 5.316 -10.781 -0.506 1 96.56 84 VAL A O 1
ATOM 618 N N . VAL A 1 85 ? 5.621 -9.117 -1.914 1 97.44 85 VAL A N 1
ATOM 619 C CA . VAL A 1 85 ? 4.355 -8.492 -1.554 1 97.44 85 VAL A CA 1
ATOM 620 C C . VAL A 1 85 ? 3.205 -9.211 -2.256 1 97.44 85 VAL A C 1
ATOM 622 O O . VAL A 1 85 ? 3.23 -9.391 -3.475 1 97.44 85 VAL A O 1
ATOM 625 N N . LYS A 1 86 ? 2.225 -9.633 -1.482 1 98.5 86 LYS A N 1
ATOM 626 C CA . LYS A 1 86 ? 1.095 -10.398 -2.008 1 98.5 86 LYS A CA 1
ATOM 627 C C . LYS A 1 86 ? -0.17 -9.539 -2.053 1 98.5 86 LYS A C 1
ATOM 629 O O . LYS A 1 86 ? -0.738 -9.211 -1.012 1 98.5 86 LYS A O 1
ATOM 634 N N . ILE A 1 87 ? -0.573 -9.227 -3.23 1 98.38 87 ILE A N 1
ATOM 635 C CA . ILE A 1 87 ? -1.793 -8.461 -3.459 1 98.38 87 ILE A CA 1
ATOM 636 C C . ILE A 1 87 ? -2.889 -9.383 -3.994 1 98.38 87 ILE A C 1
ATOM 638 O O . ILE A 1 87 ? -2.771 -9.914 -5.098 1 98.38 87 ILE A O 1
ATOM 642 N N . VAL A 1 88 ? -3.912 -9.523 -3.211 1 98.38 88 VAL A N 1
ATOM 643 C CA . VAL A 1 88 ? -5.066 -10.289 -3.668 1 98.38 88 VAL A CA 1
ATOM 644 C C . VAL A 1 88 ? -5.98 -9.391 -4.504 1 98.38 88 VAL A C 1
ATOM 646 O O . VAL A 1 88 ? -6.289 -8.266 -4.105 1 98.38 88 VAL A O 1
ATOM 649 N N . LEU A 1 89 ? -6.332 -9.797 -5.652 1 98 89 LEU A N 1
ATOM 650 C CA . LEU A 1 89 ? -7.309 -9.156 -6.531 1 98 89 LEU A CA 1
ATOM 651 C C . LEU A 1 89 ? -8.32 -10.18 -7.043 1 98 89 LEU A C 1
ATOM 653 O O . LEU A 1 89 ? -8 -10.992 -7.906 1 98 89 LEU A O 1
ATOM 657 N N . THR A 1 90 ? -9.57 -10.125 -6.465 1 97.81 90 THR A N 1
ATOM 658 C CA . THR A 1 90 ? -10.547 -11.188 -6.695 1 97.81 90 THR A CA 1
ATOM 659 C C . THR A 1 90 ? -11.969 -10.625 -6.699 1 97.81 90 THR A C 1
ATOM 661 O O . THR A 1 90 ? -12.188 -9.484 -6.281 1 97.81 90 THR A O 1
ATOM 664 N N . ASN A 1 91 ? -12.891 -11.344 -7.242 1 95.56 91 ASN A N 1
ATOM 665 C CA . ASN A 1 91 ? -14.297 -10.984 -7.152 1 95.56 91 ASN A CA 1
ATOM 666 C C . ASN A 1 91 ? -14.945 -11.562 -5.898 1 95.56 91 ASN A C 1
ATOM 668 O O . ASN A 1 91 ? -16.094 -11.258 -5.594 1 95.56 91 ASN A O 1
ATOM 672 N N . LEU A 1 92 ? -14.219 -12.406 -5.223 1 93.44 92 LEU A N 1
ATOM 673 C CA . LEU A 1 92 ? -14.711 -12.914 -3.949 1 93.44 92 LEU A CA 1
ATOM 674 C C . LEU A 1 92 ? -14.695 -11.82 -2.887 1 93.44 92 LEU A C 1
ATOM 676 O O . LEU A 1 92 ? -13.727 -11.07 -2.775 1 93.44 92 LEU A O 1
ATOM 680 N N . SER A 1 93 ? -15.836 -11.602 -2.389 1 84.62 93 SER A N 1
ATOM 681 C CA . SER A 1 93 ? -15.977 -10.516 -1.426 1 84.62 93 SER A CA 1
ATOM 682 C C . SER A 1 93 ? -16.453 -11.031 -0.075 1 84.62 93 SER A C 1
ATOM 684 O O . SER A 1 93 ? -17.031 -12.117 0.01 1 84.62 93 SER A O 1
ATOM 686 N N . GLY A 1 94 ? -16.078 -10.312 1.023 1 85.69 94 GLY A N 1
ATOM 687 C CA . GLY A 1 94 ? -16.516 -10.633 2.371 1 85.69 94 GLY A CA 1
ATOM 688 C C . GLY A 1 94 ? -15.391 -10.609 3.391 1 85.69 94 GLY A C 1
ATOM 689 O O . GLY A 1 94 ? -14.234 -10.844 3.049 1 85.69 94 GLY A O 1
ATOM 690 N N . ALA A 1 95 ? -15.781 -10.367 4.523 1 87.31 95 ALA A N 1
ATOM 691 C CA . ALA A 1 95 ? -14.836 -10.211 5.629 1 87.31 95 ALA A CA 1
ATOM 692 C C . ALA A 1 95 ? -14.102 -11.523 5.902 1 87.31 95 ALA A C 1
ATOM 694 O O . ALA A 1 95 ? -12.922 -11.508 6.254 1 87.31 95 ALA A O 1
ATOM 695 N N . ALA A 1 96 ? -14.797 -12.641 5.664 1 91.75 96 ALA A N 1
ATOM 696 C CA . ALA A 1 96 ? -14.172 -13.938 5.918 1 91.75 96 ALA A CA 1
ATOM 697 C C . ALA A 1 96 ? -13.016 -14.195 4.961 1 91.75 96 ALA A C 1
ATOM 699 O O . ALA A 1 96 ? -11.961 -14.695 5.371 1 91.75 96 ALA A O 1
ATOM 700 N N . PHE A 1 97 ? -13.203 -13.867 3.705 1 92.5 97 PHE A N 1
ATOM 701 C CA . PHE A 1 97 ? -12.133 -14.039 2.727 1 92.5 97 PHE A CA 1
ATOM 702 C C . PHE A 1 97 ? -10.961 -13.109 3.035 1 92.5 97 PHE A C 1
ATOM 704 O O . PHE A 1 97 ? -9.805 -13.523 2.975 1 92.5 97 PHE A O 1
ATOM 711 N N . ARG A 1 98 ? -11.281 -11.914 3.369 1 92.94 98 ARG A N 1
ATOM 712 C CA . ARG A 1 98 ? -10.234 -10.961 3.717 1 92.94 98 ARG A CA 1
ATOM 713 C C . ARG A 1 98 ? -9.406 -11.461 4.902 1 92.94 98 ARG A C 1
ATOM 715 O O . ARG A 1 98 ? -8.18 -11.406 4.875 1 92.94 98 ARG A O 1
ATOM 722 N N . ALA A 1 99 ? -10.086 -11.945 5.902 1 93.69 99 ALA A N 1
ATOM 723 C CA . ALA A 1 99 ? -9.414 -12.453 7.094 1 93.69 99 ALA A CA 1
ATOM 724 C C . ALA A 1 99 ? -8.547 -13.664 6.762 1 93.69 99 ALA A C 1
ATOM 726 O O . ALA A 1 99 ? -7.395 -13.75 7.207 1 93.69 99 ALA A O 1
ATOM 727 N N . ALA A 1 100 ? -9.07 -14.562 5.984 1 96.25 100 ALA A N 1
ATOM 728 C CA . ALA A 1 100 ? -8.328 -15.766 5.602 1 96.25 100 ALA A CA 1
ATOM 729 C C . ALA A 1 100 ? -7.062 -15.398 4.824 1 96.25 100 ALA A C 1
ATOM 731 O O . ALA A 1 100 ? -6 -15.984 5.051 1 96.25 100 ALA A O 1
ATOM 732 N N . CY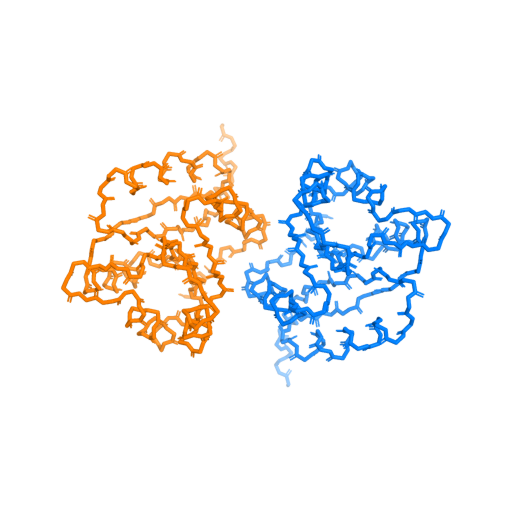S A 1 101 ? -7.207 -14.438 3.971 1 97.25 101 CYS A N 1
ATOM 733 C CA . CYS A 1 101 ? -6.059 -14 3.182 1 97.25 101 CYS A CA 1
ATOM 734 C C . CYS A 1 101 ? -5.008 -13.344 4.066 1 97.25 101 CYS A C 1
ATOM 736 O O . CYS A 1 101 ? -3.812 -13.602 3.914 1 97.25 101 CYS A O 1
ATOM 738 N N . SER A 1 102 ? -5.492 -12.516 4.926 1 94.62 102 SER A N 1
ATOM 739 C CA . SER A 1 102 ? -4.582 -11.867 5.863 1 94.62 102 SER A CA 1
ATOM 740 C C . SER A 1 102 ? -3.832 -12.891 6.711 1 94.62 102 SER A C 1
ATOM 742 O O . SER A 1 102 ? -2.613 -12.805 6.863 1 94.62 102 SER A O 1
ATOM 744 N N . ASP A 1 103 ? -4.543 -13.875 7.207 1 96.06 103 ASP A N 1
ATOM 745 C CA . ASP A 1 103 ? -3.951 -14.93 8.023 1 96.06 103 ASP A CA 1
ATOM 746 C C . ASP A 1 103 ? -2.92 -15.727 7.23 1 96.06 103 ASP A C 1
ATOM 748 O O . ASP A 1 103 ? -1.911 -16.172 7.785 1 96.06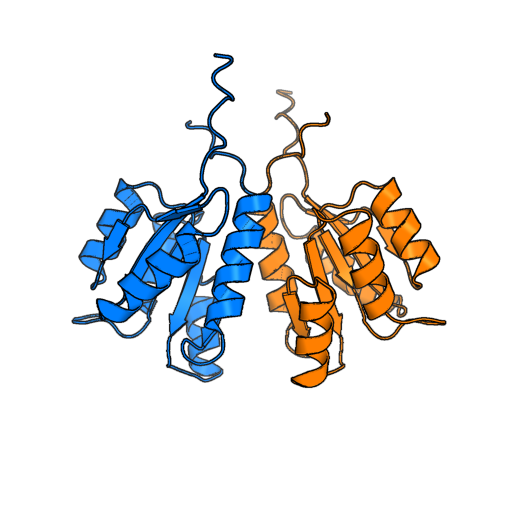 103 ASP A O 1
ATOM 752 N N . ALA A 1 104 ? -3.158 -15.859 5.961 1 97.75 104 ALA A N 1
ATOM 753 C CA . ALA A 1 104 ? -2.262 -16.625 5.102 1 97.75 104 ALA A CA 1
ATOM 754 C C . ALA A 1 104 ? -1.017 -15.812 4.746 1 97.75 104 ALA A C 1
ATOM 756 O O . ALA A 1 104 ? -0.029 -16.375 4.254 1 97.75 104 ALA A O 1
ATOM 757 N N . GLY A 1 105 ? -1.116 -14.492 4.934 1 96.94 105 GLY A N 1
ATOM 758 C CA . GLY A 1 105 ? 0.069 -13.68 4.719 1 96.94 105 GLY A CA 1
ATOM 759 C C . GLY A 1 105 ? -0.096 -12.672 3.598 1 96.94 105 GLY A C 1
ATOM 760 O O . GLY A 1 105 ? 0.884 -12.078 3.137 1 96.94 105 GLY A O 1
ATOM 761 N N . ALA A 1 106 ? -1.353 -12.477 3.148 1 97.62 106 ALA A N 1
ATOM 762 C CA . ALA A 1 106 ? -1.582 -11.445 2.145 1 97.62 106 ALA A CA 1
ATOM 763 C C . ALA A 1 106 ? -1.316 -10.055 2.721 1 97.62 106 ALA A C 1
ATOM 765 O O . ALA A 1 106 ? -1.62 -9.789 3.887 1 97.62 106 ALA A O 1
ATOM 766 N N . ASP A 1 107 ? -0.837 -9.203 1.861 1 96.06 107 ASP A N 1
ATOM 767 C CA . ASP A 1 107 ? -0.554 -7.84 2.297 1 96.06 107 ASP A CA 1
ATOM 768 C C . ASP A 1 107 ? -1.724 -6.91 1.988 1 96.06 107 ASP A C 1
ATOM 770 O O . ASP A 1 107 ? -2.008 -5.984 2.752 1 96.06 107 ASP A O 1
ATOM 774 N N . PHE A 1 108 ? -2.332 -7.156 0.848 1 95.94 108 PHE A N 1
ATOM 775 C CA . PHE A 1 108 ? -3.463 -6.344 0.414 1 95.94 108 PHE A CA 1
ATOM 776 C C . PHE A 1 108 ? -4.574 -7.223 -0.146 1 95.94 108 PHE A C 1
ATOM 778 O O . PHE A 1 108 ? -4.32 -8.336 -0.615 1 95.94 108 PHE A O 1
ATOM 785 N N . PHE A 1 109 ? -5.785 -6.695 -0.049 1 95.56 109 PHE A N 1
ATOM 786 C CA . PHE A 1 109 ? -6.984 -7.344 -0.566 1 95.56 109 PHE A CA 1
ATOM 787 C C . PHE A 1 109 ? -7.875 -6.344 -1.293 1 95.56 109 PHE A C 1
ATOM 789 O O . PHE A 1 109 ? -8.344 -5.375 -0.692 1 95.56 109 PHE A O 1
ATOM 796 N N . PHE A 1 110 ? -8.055 -6.648 -2.598 1 94.88 110 PHE A N 1
ATOM 797 C CA . PHE A 1 110 ? -8.859 -5.75 -3.41 1 94.88 110 PHE A CA 1
ATOM 798 C C . PHE A 1 110 ? -9.961 -6.512 -4.141 1 94.88 110 PHE A C 1
ATOM 800 O O . PHE A 1 110 ? -9.742 -7.641 -4.59 1 94.88 110 PHE A O 1
ATOM 807 N N . ASP A 1 111 ? -11.07 -5.789 -4.254 1 94.69 111 ASP A N 1
ATOM 808 C CA . ASP A 1 111 ? -12.156 -6.297 -5.09 1 94.69 111 ASP A CA 1
ATOM 809 C C . ASP A 1 111 ? -11.852 -6.078 -6.57 1 94.69 111 ASP A C 1
ATOM 811 O O . ASP A 1 111 ? -11.656 -4.941 -7.004 1 94.69 111 ASP A O 1
ATOM 815 N N . LYS A 1 112 ? -11.836 -7.133 -7.312 1 95.81 112 LYS A N 1
ATOM 816 C CA . LYS A 1 112 ? -11.445 -7.102 -8.719 1 95.81 112 LYS A CA 1
ATOM 817 C C . LYS A 1 112 ? -12.406 -6.242 -9.539 1 95.81 112 LYS A C 1
ATOM 819 O O . LYS A 1 112 ? -12 -5.609 -10.516 1 95.81 112 LYS A O 1
ATOM 824 N N . THR A 1 113 ? -13.609 -6.086 -9.164 1 91.19 113 THR A N 1
ATOM 825 C CA . THR A 1 113 ? -14.617 -5.305 -9.875 1 91.19 113 THR A CA 1
ATOM 826 C C . THR A 1 113 ? -14.508 -3.826 -9.508 1 91.19 113 THR A C 1
ATOM 828 O O . THR A 1 113 ? -14.562 -2.957 -10.375 1 91.19 113 THR A O 1
ATOM 831 N N . ALA A 1 114 ? -14.18 -3.537 -8.32 1 87.56 114 ALA A N 1
ATOM 832 C CA . ALA A 1 114 ? -14.328 -2.164 -7.84 1 87.56 114 ALA A CA 1
ATOM 833 C C . ALA A 1 114 ? -12.969 -1.526 -7.57 1 87.56 114 ALA A C 1
ATOM 835 O O . ALA A 1 114 ? -12.852 -0.299 -7.52 1 87.56 114 ALA A O 1
ATOM 836 N N . ASP A 1 115 ? -11.961 -2.381 -7.457 1 90.44 115 ASP A N 1
ATOM 837 C CA . ASP A 1 115 ? -10.773 -1.822 -6.809 1 90.44 115 ASP A CA 1
ATOM 838 C C . ASP A 1 115 ? -9.523 -2.051 -7.656 1 90.44 115 ASP A C 1
ATOM 840 O O . ASP A 1 115 ? -8.414 -2.08 -7.129 1 90.44 115 ASP A O 1
ATOM 844 N N . VAL A 1 116 ? -9.641 -2.256 -8.93 1 94.81 116 VAL A N 1
ATOM 845 C CA . VAL A 1 116 ? -8.469 -2.449 -9.773 1 94.81 116 VAL A CA 1
ATOM 846 C C . VAL A 1 116 ? -7.566 -1.221 -9.688 1 94.81 116 VAL A C 1
ATOM 848 O O . VAL A 1 116 ? -6.348 -1.348 -9.562 1 94.81 116 VAL A O 1
ATOM 851 N N . ASP A 1 117 ? -8.172 -0.049 -9.719 1 93 117 ASP A N 1
ATOM 852 C CA . ASP A 1 117 ? -7.414 1.193 -9.641 1 93 117 ASP A CA 1
ATOM 853 C C . ASP A 1 117 ? -6.629 1.279 -8.336 1 93 117 ASP A C 1
ATOM 855 O O . ASP A 1 117 ? -5.488 1.748 -8.32 1 93 117 ASP A O 1
ATOM 859 N N . ALA A 1 118 ? -7.242 0.861 -7.277 1 92 118 ALA A N 1
ATOM 860 C CA . ALA A 1 118 ? -6.574 0.875 -5.98 1 92 118 ALA A CA 1
ATOM 861 C C . ALA A 1 118 ? -5.391 -0.091 -5.961 1 92 118 ALA A C 1
ATOM 863 O O . ALA A 1 118 ? -4.344 0.213 -5.387 1 92 118 ALA A O 1
ATOM 864 N N . ALA A 1 119 ? -5.527 -1.247 -6.555 1 96.5 119 ALA A N 1
ATOM 865 C CA . ALA A 1 119 ? -4.426 -2.199 -6.672 1 96.5 119 ALA A CA 1
ATOM 866 C C . ALA A 1 119 ? -3.266 -1.6 -7.465 1 96.5 119 ALA A C 1
ATOM 868 O O . ALA A 1 119 ? -2.105 -1.706 -7.059 1 96.5 119 ALA A O 1
ATOM 869 N N . CYS A 1 120 ? -3.615 -0.923 -8.539 1 96.81 120 CYS A N 1
ATOM 870 C CA . CYS A 1 120 ? -2.588 -0.287 -9.352 1 96.81 120 CYS A CA 1
ATOM 871 C C . CYS A 1 120 ? -1.893 0.829 -8.586 1 96.81 120 CYS A C 1
ATOM 873 O O . CYS A 1 120 ? -0.675 0.991 -8.68 1 96.81 120 CYS A O 1
ATOM 875 N N . ARG A 1 121 ? -2.646 1.546 -7.859 1 94 121 ARG A N 1
ATOM 876 C CA . ARG A 1 121 ? -2.072 2.605 -7.035 1 94 121 ARG A CA 1
ATOM 877 C C . ARG A 1 121 ? -1.109 2.035 -6 1 94 121 ARG A C 1
ATOM 879 O O . ARG A 1 121 ? -0.062 2.625 -5.727 1 94 121 ARG A O 1
ATOM 886 N N . THR A 1 122 ? -1.489 0.917 -5.43 1 95.81 122 THR A N 1
ATOM 887 C CA . THR A 1 122 ? -0.607 0.241 -4.488 1 95.81 122 THR A CA 1
ATOM 888 C C . THR A 1 122 ? 0.728 -0.1 -5.141 1 95.81 122 THR A C 1
ATOM 890 O O . THR A 1 122 ? 1.79 0.2 -4.594 1 95.81 122 THR A O 1
ATOM 893 N N . VAL A 1 123 ? 0.706 -0.631 -6.32 1 97 123 VAL A N 1
ATOM 894 C CA . VAL A 1 123 ? 1.914 -0.995 -7.051 1 97 123 VAL A CA 1
ATOM 895 C C . VAL A 1 123 ? 2.723 0.26 -7.371 1 97 123 VAL A C 1
ATOM 897 O O . VAL A 1 123 ? 3.947 0.271 -7.227 1 97 123 VAL A O 1
ATOM 900 N N . ARG A 1 124 ? 2.006 1.319 -7.758 1 94.94 124 ARG A N 1
ATOM 901 C CA . ARG A 1 124 ? 2.67 2.586 -8.055 1 94.94 124 ARG A CA 1
ATOM 902 C C . ARG A 1 124 ? 3.414 3.109 -6.828 1 94.94 124 ARG A C 1
ATOM 904 O O . ARG A 1 124 ? 4.559 3.555 -6.934 1 94.94 124 ARG A O 1
ATOM 911 N N . THR A 1 125 ? 2.744 3.049 -5.742 1 93.62 125 THR A N 1
ATOM 912 C CA . THR A 1 125 ? 3.336 3.537 -4.5 1 93.62 125 THR A CA 1
ATOM 913 C C . THR A 1 125 ? 4.559 2.707 -4.121 1 93.62 125 THR A C 1
ATOM 915 O O . THR A 1 125 ? 5.59 3.256 -3.729 1 93.62 125 THR A O 1
ATOM 918 N N . LEU A 1 126 ? 4.504 1.414 -4.301 1 93.75 126 LEU A N 1
ATOM 919 C CA . LEU A 1 126 ? 5.625 0.527 -4.004 1 93.75 126 LEU A CA 1
ATOM 920 C C . LEU A 1 126 ? 6.793 0.795 -4.941 1 93.75 126 LEU A C 1
ATOM 922 O O . LEU A 1 126 ? 7.953 0.758 -4.523 1 93.75 126 LEU A O 1
ATOM 926 N N . ALA A 1 127 ? 6.434 1.048 -6.176 1 92.38 127 ALA A N 1
ATOM 927 C CA . ALA A 1 127 ? 7.477 1.335 -7.152 1 92.38 127 ALA A CA 1
ATOM 928 C C . ALA A 1 127 ? 8.258 2.588 -6.77 1 92.38 127 ALA A C 1
ATOM 930 O O . ALA A 1 127 ? 9.477 2.648 -6.953 1 92.38 127 ALA A O 1
ATOM 931 N N . GLY A 1 128 ? 7.535 3.562 -6.328 1 87 128 GLY A N 1
ATOM 932 C CA . GLY A 1 128 ? 8.188 4.789 -5.898 1 87 128 GLY A CA 1
ATOM 933 C C . GLY A 1 128 ? 9.078 4.594 -4.684 1 87 128 GLY A C 1
ATOM 934 O O . GLY A 1 128 ? 10.062 5.312 -4.516 1 87 128 GLY A O 1
ATOM 935 N N . ALA A 1 129 ? 8.688 3.627 -3.85 1 82.44 129 ALA A N 1
ATOM 936 C CA . ALA A 1 129 ? 9.438 3.352 -2.623 1 82.44 129 ALA A CA 1
ATOM 937 C C . ALA A 1 129 ? 10.539 2.332 -2.871 1 82.44 129 ALA A C 1
ATOM 939 O O . ALA A 1 129 ? 11.445 2.172 -2.045 1 82.44 129 ALA A O 1
ATOM 940 N N . HIS A 1 130 ? 10.398 1.555 -3.961 1 71.44 130 HIS A N 1
ATOM 941 C CA . HIS A 1 130 ? 11.203 0.367 -4.246 1 71.44 130 HIS A CA 1
ATOM 942 C C . HIS A 1 130 ? 12.656 0.735 -4.52 1 71.44 130 HIS A C 1
ATOM 944 O O . HIS A 1 130 ? 12.93 1.664 -5.281 1 71.44 130 HIS A O 1
ATOM 950 N N . ARG A 1 131 ? 13.5 0.087 -3.637 1 59.78 131 ARG A N 1
ATOM 951 C CA . ARG A 1 131 ? 14.938 0.018 -3.877 1 59.78 131 ARG A CA 1
ATOM 952 C C . ARG A 1 131 ? 15.328 -1.338 -4.449 1 59.78 131 ARG A C 1
ATOM 954 O O . ARG A 1 131 ? 14.805 -2.373 -4.031 1 59.78 131 ARG A O 1
ATOM 961 N N . PRO A 1 132 ? 16.125 -1.377 -5.598 1 54.69 132 PRO A N 1
ATOM 962 C CA . PRO A 1 132 ? 16.516 -2.695 -6.109 1 54.69 132 PRO A CA 1
ATOM 963 C C . PRO A 1 132 ? 17.062 -3.617 -5.023 1 54.69 132 PRO A C 1
ATOM 965 O O . PRO A 1 132 ? 17.719 -3.154 -4.09 1 54.69 132 PRO A O 1
ATOM 968 N N . ARG A 1 133 ? 16.344 -4.773 -4.797 1 46.94 133 ARG A N 1
ATOM 969 C CA . ARG A 1 133 ? 16.938 -5.77 -3.91 1 46.94 133 ARG A CA 1
ATOM 970 C C . ARG A 1 133 ? 18.391 -6.016 -4.266 1 46.94 133 ARG A C 1
ATOM 972 O O . ARG A 1 133 ? 18.734 -6.18 -5.438 1 46.94 133 ARG A O 1
ATOM 979 N N . ALA A 1 134 ? 19.234 -5.238 -3.43 1 41.09 134 ALA A N 1
ATOM 980 C CA . ALA A 1 134 ? 20.625 -5.559 -3.713 1 41.09 134 ALA A CA 1
ATOM 981 C C . ALA A 1 134 ? 20.797 -7.047 -3.992 1 41.09 134 ALA A C 1
ATOM 983 O O . ALA A 1 134 ? 20.219 -7.891 -3.305 1 41.09 134 ALA A O 1
ATOM 984 N N . ALA A 1 135 ? 21 -7.402 -5.305 1 36.94 135 ALA A N 1
ATOM 985 C CA . ALA A 1 135 ? 21.469 -8.758 -5.602 1 36.94 135 ALA A CA 1
ATOM 986 C C . ALA A 1 135 ? 22.438 -9.25 -4.543 1 36.94 135 ALA A C 1
ATOM 988 O O . ALA A 1 135 ? 23.484 -8.641 -4.316 1 36.94 135 ALA A O 1
ATOM 989 N N . GLU A 1 136 ? 21.953 -9.539 -3.285 1 30.66 136 GLU A N 1
ATOM 990 C CA . GLU A 1 136 ? 23.062 -10.305 -2.727 1 30.66 136 GLU A CA 1
ATOM 991 C C . GLU A 1 136 ? 23.5 -11.414 -3.674 1 30.66 136 GLU A C 1
ATOM 993 O O . GLU A 1 136 ? 22.672 -12.016 -4.359 1 30.66 136 GLU A O 1
ATOM 998 N N . MET B 1 1 ? 32.875 -4.461 17.734 1 32.19 1 MET B N 1
ATOM 999 C CA . MET B 1 1 ? 31.422 -4.285 17.703 1 32.19 1 MET B CA 1
ATOM 1000 C C . MET B 1 1 ? 30.953 -3.898 16.297 1 32.19 1 MET B C 1
ATOM 1002 O O . MET B 1 1 ? 31.328 -2.842 15.781 1 32.19 1 MET B O 1
ATOM 1006 N N . ASP B 1 2 ? 30.938 -4.68 15.234 1 36.06 2 ASP B N 1
ATOM 1007 C CA . ASP B 1 2 ? 30.719 -4.504 13.805 1 36.06 2 ASP B CA 1
ATOM 1008 C C . ASP B 1 2 ? 29.453 -3.703 13.539 1 36.06 2 ASP B C 1
ATOM 1010 O O . ASP B 1 2 ? 28.344 -4.125 13.914 1 36.06 2 ASP B O 1
ATOM 1014 N N . ALA B 1 3 ? 29.422 -2.41 13.672 1 39.38 3 ALA B N 1
ATOM 1015 C CA . ALA B 1 3 ? 28.391 -1.387 13.516 1 39.38 3 ALA B CA 1
ATOM 1016 C C . ALA B 1 3 ? 27.547 -1.645 12.266 1 39.38 3 ALA B C 1
ATOM 1018 O O . ALA B 1 3 ? 28.031 -1.524 11.141 1 39.38 3 ALA B O 1
ATOM 1019 N N . ARG B 1 4 ? 26.656 -2.711 12.109 1 44.84 4 ARG B N 1
ATOM 1020 C CA . ARG B 1 4 ? 25.703 -3.012 11.039 1 44.84 4 ARG B CA 1
ATOM 1021 C C . ARG B 1 4 ? 25.156 -1.731 10.414 1 44.84 4 ARG B C 1
ATOM 1023 O O . ARG B 1 4 ? 24.969 -0.728 11.102 1 44.84 4 ARG B O 1
ATOM 1030 N N . GLU B 1 5 ? 25.531 -1.322 9.359 1 52.06 5 GLU B N 1
ATOM 1031 C CA . GLU B 1 5 ? 25.094 -0.116 8.664 1 52.06 5 GLU B CA 1
ATOM 1032 C C . GLU B 1 5 ? 23.625 0.185 8.961 1 52.06 5 GLU B C 1
ATOM 1034 O O . GLU B 1 5 ? 22.766 -0.698 8.859 1 52.06 5 GLU B O 1
ATOM 1039 N N . PRO B 1 6 ? 23.281 1.179 9.727 1 56.53 6 PRO B N 1
ATOM 1040 C CA . PRO B 1 6 ? 21.906 1.461 10.156 1 56.53 6 PRO B CA 1
ATOM 1041 C C . PRO B 1 6 ? 20.891 1.318 9.023 1 56.53 6 PRO B C 1
ATOM 1043 O O . PRO B 1 6 ? 21.219 1.597 7.863 1 56.53 6 PRO B O 1
ATOM 1046 N N . ILE B 1 7 ? 20.047 0.31 8.992 1 61.22 7 ILE B N 1
ATOM 1047 C CA . ILE B 1 7 ? 18.969 0.166 8.016 1 61.22 7 ILE B CA 1
ATOM 1048 C C . ILE B 1 7 ? 18.188 1.473 7.922 1 61.22 7 ILE B C 1
ATOM 1050 O O . ILE B 1 7 ? 17.719 2.002 8.938 1 61.22 7 ILE B O 1
ATOM 1054 N N . PRO B 1 8 ? 18.25 2.215 6.875 1 75.62 8 PRO B N 1
ATOM 1055 C CA . PRO B 1 8 ? 17.469 3.449 6.797 1 75.62 8 PRO B CA 1
ATOM 1056 C C . PRO B 1 8 ? 15.992 3.234 7.133 1 75.62 8 PRO B C 1
ATOM 1058 O O . PRO B 1 8 ? 15.406 2.225 6.738 1 75.62 8 PRO B O 1
ATOM 1061 N N . SER B 1 9 ? 15.469 3.977 8.109 1 90.06 9 SER B N 1
ATOM 1062 C CA . SER B 1 9 ? 14.094 3.842 8.586 1 90.06 9 SER B CA 1
ATOM 1063 C C . SER B 1 9 ? 13.125 4.613 7.699 1 90.06 9 SER B C 1
ATOM 1065 O O . SER B 1 9 ? 13.469 5.668 7.164 1 90.06 9 SER B O 1
ATOM 1067 N N . LEU B 1 10 ? 12.055 3.969 7.34 1 94.88 10 LEU B N 1
ATOM 1068 C CA . LEU B 1 10 ? 10.922 4.695 6.77 1 94.88 10 LEU B CA 1
ATOM 1069 C C . LEU B 1 10 ? 10.391 5.734 7.75 1 94.88 10 LEU B C 1
ATOM 1071 O O . LEU B 1 10 ? 9.969 5.391 8.859 1 94.88 10 LEU B O 1
ATOM 1075 N N . LYS B 1 11 ? 10.477 6.984 7.387 1 97 11 LYS B N 1
ATOM 1076 C CA . LYS B 1 11 ? 10.055 8.086 8.25 1 97 11 LYS B CA 1
ATOM 1077 C C . LYS B 1 11 ? 8.562 8.359 8.102 1 97 11 LYS B C 1
ATOM 1079 O O . LYS B 1 11 ? 8.094 8.703 7.016 1 97 11 LYS B O 1
ATOM 1084 N N . VAL B 1 12 ? 7.855 8.25 9.25 1 98.5 12 VAL B N 1
ATOM 1085 C CA . VAL B 1 12 ? 6.41 8.438 9.242 1 98.5 12 VAL B CA 1
ATOM 1086 C C . VAL B 1 12 ? 6.047 9.68 10.047 1 98.5 12 VAL B C 1
ATOM 1088 O O . VAL B 1 12 ? 6.59 9.906 11.133 1 98.5 12 VAL B O 1
ATOM 1091 N N . PHE B 1 13 ? 5.152 10.508 9.484 1 98.88 13 PHE B N 1
ATOM 1092 C CA . PHE B 1 13 ? 4.609 11.68 10.164 1 98.88 13 PHE B CA 1
ATOM 1093 C C . PHE B 1 13 ? 3.119 11.508 10.43 1 98.88 13 PHE B C 1
ATOM 1095 O O . PHE B 1 13 ? 2.371 11.086 9.547 1 98.88 13 PHE B O 1
ATOM 1102 N N . LEU B 1 14 ? 2.695 11.805 11.664 1 98.88 14 LEU B N 1
ATOM 1103 C CA . LEU B 1 14 ? 1.308 11.602 12.062 1 98.88 14 LEU B CA 1
ATOM 1104 C C . LEU B 1 14 ? 0.568 12.93 12.172 1 98.88 14 LEU B C 1
ATOM 1106 O O . LEU B 1 14 ? 1.052 13.859 12.812 1 98.88 14 LEU B O 1
ATOM 1110 N N . VAL B 1 15 ? -0.609 12.977 11.547 1 98.81 15 VAL B N 1
ATOM 1111 C CA . VAL B 1 15 ? -1.451 14.164 11.594 1 98.81 15 VAL B CA 1
ATOM 1112 C C . VAL B 1 15 ? -2.846 13.797 12.094 1 98.81 15 VAL B C 1
ATOM 1114 O O . VAL B 1 15 ? -3.627 13.172 11.367 1 98.81 15 VAL B O 1
ATOM 1117 N N . ASP B 1 16 ? -3.111 14.164 13.25 1 98.5 16 ASP B N 1
ATOM 1118 C CA . ASP B 1 16 ? -4.406 13.961 13.891 1 98.5 16 ASP B CA 1
ATOM 1119 C C . ASP B 1 16 ? -4.621 14.969 15.016 1 98.5 16 ASP B C 1
ATOM 1121 O O . ASP B 1 16 ? -3.707 15.25 15.797 1 98.5 16 ASP B O 1
ATOM 1125 N N . TYR B 1 17 ? -5.797 15.453 15.117 1 97.31 17 TYR B N 1
ATOM 1126 C CA . TYR B 1 17 ? -6.051 16.469 16.141 1 97.31 17 TYR B CA 1
ATOM 1127 C C . TYR B 1 17 ? -6.109 15.836 17.516 1 97.31 17 TYR B C 1
ATOM 1129 O O . TYR B 1 17 ? -5.965 16.531 18.531 1 97.31 17 TYR B O 1
ATOM 1137 N N . ALA B 1 18 ? -6.344 14.523 17.625 1 97.44 18 ALA B N 1
ATOM 1138 C CA . ALA B 1 18 ? -6.512 13.836 18.906 1 97.44 18 ALA B CA 1
ATOM 1139 C C . ALA B 1 18 ? -5.199 13.211 19.359 1 97.44 18 ALA B C 1
ATOM 1141 O O . ALA B 1 18 ? -4.707 12.258 18.75 1 97.44 18 ALA B O 1
ATOM 1142 N N . ALA B 1 19 ? -4.691 13.633 20.484 1 97.44 19 ALA B N 1
ATOM 1143 C CA . ALA B 1 19 ? -3.416 13.156 21.016 1 97.44 19 ALA B CA 1
ATOM 1144 C C . ALA B 1 19 ? -3.467 11.664 21.312 1 97.44 19 ALA B C 1
ATOM 1146 O O . ALA B 1 19 ? -2.51 10.938 21.031 1 97.44 19 ALA B O 1
ATOM 1147 N N . PRO B 1 20 ? -4.582 11.133 21.844 1 98 20 PRO B N 1
ATOM 1148 C CA . PRO B 1 20 ? -4.621 9.695 22.109 1 98 20 PRO B CA 1
ATOM 1149 C C . PRO B 1 20 ? -4.477 8.852 20.844 1 98 20 PRO B C 1
ATOM 1151 O O . PRO B 1 20 ? -3.891 7.77 20.891 1 98 20 PRO B O 1
ATOM 1154 N N . VAL B 1 21 ? -4.984 9.383 19.781 1 97.88 21 VAL B N 1
ATOM 1155 C CA . VAL B 1 21 ? -4.875 8.672 18.516 1 97.88 21 VAL B CA 1
ATOM 1156 C C . VAL B 1 21 ? -3.422 8.68 18.047 1 97.88 21 VAL B C 1
ATOM 1158 O O . VAL B 1 21 ? -2.883 7.637 17.656 1 97.88 21 VAL B O 1
ATOM 1161 N N . ARG B 1 22 ? -2.773 9.852 18.094 1 98.38 22 ARG B N 1
ATOM 1162 C CA . ARG B 1 22 ? -1.367 9.93 17.703 1 98.38 22 ARG B CA 1
ATOM 1163 C C . ARG B 1 22 ? -0.514 9 18.562 1 98.38 22 ARG B C 1
ATOM 1165 O O . ARG B 1 22 ? 0.357 8.297 18.047 1 98.38 22 ARG B O 1
ATOM 1172 N N . ASN B 1 23 ? -0.809 8.961 19.828 1 98.31 23 ASN B N 1
ATOM 1173 C CA . ASN B 1 23 ? -0.066 8.094 20.75 1 98.31 23 ASN B CA 1
ATOM 1174 C C . ASN B 1 23 ? -0.249 6.621 20.406 1 98.31 23 ASN B C 1
ATOM 1176 O O . ASN B 1 23 ? 0.721 5.863 20.359 1 98.31 23 ASN B O 1
ATOM 1180 N N . ARG B 1 24 ? -1.438 6.285 20.156 1 98 24 ARG B N 1
ATOM 1181 C CA . ARG B 1 24 ? -1.74 4.902 19.812 1 98 24 ARG B CA 1
ATOM 1182 C C . ARG B 1 24 ? -1.037 4.496 18.516 1 98 24 ARG B C 1
ATOM 1184 O O . ARG B 1 24 ? -0.431 3.428 18.453 1 98 24 ARG B O 1
ATOM 1191 N N . LEU B 1 25 ? -1.109 5.348 17.547 1 98.44 25 LEU B N 1
ATOM 1192 C CA . LEU B 1 25 ? -0.482 5.051 16.266 1 98.44 25 LEU B CA 1
ATOM 1193 C C . LEU B 1 25 ? 1.035 4.977 16.406 1 98.44 25 LEU B C 1
ATOM 1195 O O . LEU B 1 25 ? 1.681 4.129 15.781 1 98.44 25 LEU B O 1
ATOM 1199 N N . THR B 1 26 ? 1.604 5.891 17.156 1 98.56 26 THR B N 1
ATOM 1200 C CA . THR B 1 26 ? 3.041 5.844 17.406 1 98.56 26 THR B CA 1
ATOM 1201 C C . THR B 1 26 ? 3.443 4.496 17.984 1 98.56 26 THR B C 1
ATOM 1203 O O . THR B 1 26 ? 4.391 3.863 17.516 1 98.56 26 THR B O 1
ATOM 1206 N N . SER B 1 27 ? 2.713 4.043 18.969 1 98.25 27 SER B N 1
ATOM 1207 C CA . SER B 1 27 ? 3.004 2.771 19.625 1 98.25 27 SER B CA 1
ATOM 1208 C C . SER B 1 27 ? 2.932 1.612 18.641 1 98.25 27 SER B C 1
ATOM 1210 O O . SER B 1 27 ? 3.791 0.73 18.641 1 98.25 27 SER B O 1
ATOM 1212 N N . LEU B 1 28 ? 1.955 1.605 17.812 1 97.94 28 LEU B N 1
ATOM 1213 C CA . LEU B 1 28 ? 1.771 0.537 16.844 1 97.94 28 LEU B CA 1
ATOM 1214 C C . LEU B 1 28 ? 2.859 0.582 15.773 1 97.94 28 LEU B C 1
ATOM 1216 O O . LEU B 1 28 ? 3.473 -0.442 15.469 1 97.94 28 LEU B O 1
ATOM 1220 N N . LEU B 1 29 ? 3.164 1.764 15.242 1 98.06 29 LEU B N 1
ATOM 1221 C CA . LEU B 1 29 ? 4.059 1.908 14.094 1 98.06 29 LEU B CA 1
ATOM 1222 C C . LEU B 1 29 ? 5.508 1.667 14.508 1 98.06 29 LEU B C 1
ATOM 1224 O O . LEU B 1 29 ? 6.293 1.125 13.727 1 98.06 29 LEU B O 1
ATOM 1228 N N . GLU B 1 30 ? 5.852 2.012 15.68 1 96.44 30 GLU B N 1
ATOM 1229 C CA . GLU B 1 30 ? 7.238 1.88 16.125 1 96.44 30 GLU B CA 1
ATOM 1230 C C . GLU B 1 30 ? 7.582 0.425 16.422 1 96.44 30 GLU B C 1
ATOM 1232 O O . GLU B 1 30 ? 8.75 0.082 16.594 1 96.44 30 GLU B O 1
ATOM 1237 N N . THR B 1 31 ? 6.594 -0.452 16.469 1 96.12 31 THR B N 1
ATOM 1238 C CA . THR B 1 31 ? 6.859 -1.88 16.594 1 96.12 31 THR B CA 1
ATOM 1239 C C . THR B 1 31 ? 7.285 -2.471 15.258 1 96.12 31 THR B C 1
ATOM 1241 O O . THR B 1 31 ? 7.805 -3.586 15.203 1 96.12 31 THR B O 1
ATOM 1244 N N . ILE B 1 32 ? 7.035 -1.771 14.227 1 94.44 32 ILE B N 1
ATOM 1245 C CA . ILE B 1 32 ? 7.383 -2.24 12.891 1 94.44 32 ILE B CA 1
ATOM 1246 C C . ILE B 1 32 ? 8.859 -1.978 12.617 1 94.44 32 ILE B C 1
ATOM 1248 O O . ILE B 1 32 ? 9.312 -0.833 12.672 1 94.44 32 ILE B O 1
ATOM 1252 N N . ARG B 1 33 ? 9.57 -3.041 12.328 1 92.19 33 ARG B N 1
ATOM 1253 C CA . ARG B 1 33 ? 10.992 -2.904 12.016 1 92.19 33 ARG B CA 1
ATOM 1254 C C . ARG B 1 33 ? 11.203 -1.969 10.836 1 92.19 33 ARG B C 1
ATOM 1256 O O . ARG B 1 33 ? 10.516 -2.074 9.82 1 92.19 33 ARG B O 1
ATOM 1263 N N . GLY B 1 34 ? 12.102 -0.987 11.039 1 93.06 34 GLY B N 1
ATOM 1264 C CA . GLY B 1 34 ? 12.461 -0.101 9.945 1 93.06 34 GLY B CA 1
ATOM 1265 C C . GLY B 1 34 ? 11.547 1.104 9.828 1 93.06 34 GLY B C 1
ATOM 1266 O O . GLY B 1 34 ? 11.531 1.779 8.797 1 93.06 34 GLY B O 1
ATOM 1267 N N . VAL B 1 35 ? 10.711 1.317 10.859 1 96.44 35 VAL B N 1
ATOM 1268 C CA . VAL B 1 35 ? 9.805 2.459 10.836 1 96.44 35 VAL B CA 1
ATOM 1269 C C . VAL B 1 35 ? 10.141 3.408 11.984 1 96.44 35 VAL B C 1
ATOM 1271 O O . VAL B 1 35 ? 10.422 2.965 13.102 1 96.44 35 VAL B O 1
ATOM 1274 N N . GLU B 1 36 ? 10.156 4.629 11.703 1 97.19 36 GLU B N 1
ATOM 1275 C CA . GLU B 1 36 ? 10.344 5.672 12.711 1 97.19 36 GLU B CA 1
ATOM 1276 C C . GLU B 1 36 ? 9.297 6.77 12.57 1 97.19 36 GLU B C 1
ATOM 1278 O O . GLU B 1 36 ? 9.086 7.301 11.477 1 97.19 36 GLU B O 1
ATOM 1283 N N . VAL B 1 37 ? 8.641 7.078 13.656 1 98.56 37 VAL B N 1
ATOM 1284 C CA . VAL B 1 37 ? 7.777 8.25 13.664 1 98.56 37 VAL B CA 1
ATOM 1285 C C . VAL B 1 37 ? 8.609 9.508 13.914 1 98.56 37 VAL B C 1
ATOM 1287 O O . VAL B 1 37 ? 9.172 9.68 15 1 98.56 37 VAL B O 1
ATOM 1290 N N . VAL B 1 38 ? 8.625 10.398 12.961 1 98.25 38 VAL B N 1
ATOM 1291 C CA . VAL B 1 38 ? 9.617 11.469 13.008 1 98.25 38 VAL B CA 1
ATOM 1292 C C . VAL B 1 38 ? 8.953 12.766 13.453 1 98.25 38 VAL B C 1
ATOM 1294 O O . VAL B 1 38 ? 9.633 13.773 13.68 1 98.25 38 VAL B O 1
ATOM 1297 N N . GLY B 1 39 ? 7.594 12.773 13.555 1 98.62 39 GLY B N 1
ATOM 1298 C CA . GLY B 1 39 ? 6.883 13.961 14 1 98.62 39 GLY B CA 1
ATOM 1299 C C . GLY B 1 39 ? 5.375 13.781 14 1 98.62 39 GLY B C 1
ATOM 1300 O O . GLY B 1 39 ? 4.863 12.773 13.516 1 98.62 39 GLY B O 1
ATOM 1301 N N . GLU B 1 40 ? 4.734 14.727 14.594 1 98.69 40 GLU B N 1
ATOM 1302 C CA . GLU B 1 40 ? 3.277 14.773 14.703 1 98.69 40 GLU B CA 1
ATOM 1303 C C . GLU B 1 40 ? 2.764 16.203 14.594 1 98.69 40 GLU B C 1
ATOM 1305 O O . GLU B 1 40 ? 3.506 17.156 14.844 1 98.69 40 GLU B O 1
ATOM 1310 N N . ALA B 1 41 ? 1.55 16.312 14.18 1 98.25 41 ALA B N 1
ATOM 1311 C CA . ALA B 1 41 ? 0.878 17.609 14.133 1 98.25 41 ALA B CA 1
ATOM 1312 C C . ALA B 1 41 ? -0.627 17.453 14.336 1 98.25 41 ALA B C 1
ATOM 1314 O O . ALA B 1 41 ? -1.185 16.375 14.094 1 98.25 41 ALA B O 1
ATOM 1315 N N . GLU B 1 42 ? -1.221 18.516 14.734 1 97.38 42 GLU B N 1
ATOM 1316 C CA . GLU B 1 42 ? -2.65 18.469 15.023 1 97.38 42 GLU B CA 1
ATOM 1317 C C . GLU B 1 42 ? -3.439 19.359 14.07 1 97.38 42 GLU B C 1
ATOM 1319 O O . GLU B 1 42 ? -4.672 19.406 14.133 1 97.38 42 GLU B O 1
ATOM 1324 N N . ASP B 1 43 ? -2.648 20.125 13.258 1 97.12 43 ASP B N 1
ATOM 1325 C CA . ASP B 1 43 ? -3.285 21.031 12.312 1 97.12 43 ASP B CA 1
ATOM 1326 C C . ASP B 1 43 ? -2.498 21.109 11 1 97.12 43 ASP B C 1
ATOM 1328 O O . ASP B 1 43 ? -1.402 20.547 10.898 1 97.12 43 ASP B O 1
ATOM 1332 N N . VAL B 1 44 ? -3.088 21.797 9.969 1 97.75 44 VAL B N 1
ATOM 1333 C CA . VAL B 1 44 ? -2.566 21.766 8.609 1 97.75 44 VAL B CA 1
ATOM 1334 C C . VAL B 1 44 ? -1.236 22.516 8.539 1 97.75 44 VAL B C 1
ATOM 1336 O O . VAL B 1 44 ? -0.244 21.984 8.039 1 97.75 44 VAL B O 1
ATOM 1339 N N . PRO B 1 45 ? -1.136 23.766 9.125 1 97.38 45 PRO B N 1
ATOM 1340 C CA . PRO B 1 45 ? 0.137 24.469 8.992 1 97.38 45 PRO B CA 1
ATOM 1341 C C . PRO B 1 45 ? 1.299 23.734 9.648 1 97.38 45 PRO B C 1
ATOM 1343 O O . PRO B 1 45 ? 2.373 23.609 9.055 1 97.38 45 PRO B O 1
ATOM 1346 N N . ALA B 1 46 ? 1.059 23.234 10.836 1 97.88 46 ALA B N 1
ATOM 1347 C CA . ALA B 1 46 ? 2.109 22.516 11.539 1 97.88 46 ALA B CA 1
ATOM 1348 C C . ALA B 1 46 ? 2.465 21.219 10.812 1 97.88 46 ALA B C 1
ATOM 1350 O O . ALA B 1 46 ? 3.633 20.828 10.758 1 97.88 46 ALA B O 1
ATOM 1351 N N . ALA B 1 47 ? 1.467 20.562 10.289 1 98.56 47 ALA B N 1
ATOM 1352 C CA . ALA B 1 47 ? 1.692 19.312 9.57 1 98.56 47 ALA B CA 1
ATOM 1353 C C . ALA B 1 47 ? 2.539 19.547 8.32 1 98.56 47 ALA B C 1
ATOM 1355 O O . ALA B 1 47 ? 3.521 18.828 8.086 1 98.56 47 ALA B O 1
ATOM 1356 N N . LEU B 1 48 ? 2.135 20.547 7.523 1 98.31 48 LEU B N 1
ATOM 1357 C CA . LEU B 1 48 ? 2.863 20.828 6.289 1 98.31 48 LEU B CA 1
ATOM 1358 C C . LEU B 1 48 ? 4.316 21.172 6.582 1 98.31 48 LEU B C 1
ATOM 1360 O O . LEU B 1 48 ? 5.23 20.594 5.996 1 98.31 48 LEU B O 1
ATOM 1364 N N . ALA B 1 49 ? 4.52 22.078 7.527 1 98.5 49 ALA B N 1
ATOM 1365 C CA . ALA B 1 49 ? 5.871 22.484 7.898 1 98.5 49 ALA B CA 1
ATOM 1366 C C . ALA B 1 49 ? 6.676 21.297 8.43 1 98.5 49 ALA B C 1
ATOM 1368 O O . ALA B 1 49 ? 7.82 21.094 8.031 1 98.5 49 ALA B O 1
ATOM 1369 N N . GLY B 1 50 ? 6.09 20.516 9.305 1 98.62 50 GLY B N 1
ATOM 1370 C CA . GLY B 1 50 ? 6.777 19.391 9.922 1 98.62 50 GLY B CA 1
ATOM 1371 C C . GLY B 1 50 ? 7.152 18.297 8.93 1 98.62 50 GLY B C 1
ATOM 1372 O O . GLY B 1 50 ? 8.258 17.75 8.984 1 98.62 50 GLY B O 1
ATOM 1373 N N . ILE B 1 51 ? 6.266 17.953 8.039 1 98.56 51 ILE B N 1
ATOM 1374 C CA . ILE B 1 51 ? 6.496 16.906 7.051 1 98.56 51 ILE B CA 1
ATOM 1375 C C . ILE B 1 51 ? 7.652 17.312 6.133 1 98.56 51 ILE B C 1
ATOM 1377 O O . ILE B 1 51 ? 8.539 16.5 5.859 1 98.56 51 ILE B O 1
ATOM 1381 N N . LEU B 1 52 ? 7.59 18.578 5.707 1 98.12 52 LEU B N 1
ATOM 1382 C CA . LEU B 1 52 ? 8.641 19.062 4.824 1 98.12 52 LEU B CA 1
ATOM 1383 C C . LEU B 1 52 ? 9.977 19.125 5.555 1 98.12 52 LEU B C 1
ATOM 1385 O O . LEU B 1 52 ? 11.016 18.75 5.004 1 98.12 52 LEU B O 1
ATOM 1389 N N . GLU B 1 53 ? 9.984 19.531 6.793 1 98.12 53 GLU B N 1
ATOM 1390 C CA . GLU B 1 53 ? 11.203 19.703 7.578 1 98.12 53 GLU B CA 1
ATOM 1391 C C . GLU B 1 53 ? 11.844 18.359 7.91 1 98.12 53 GLU B C 1
ATOM 1393 O O . GLU B 1 53 ? 13.07 18.234 7.875 1 98.12 53 GLU B O 1
ATOM 1398 N N . THR B 1 54 ? 11.055 17.375 8.227 1 97.62 54 THR B N 1
ATOM 1399 C CA . THR B 1 54 ? 11.57 16.094 8.695 1 97.62 54 THR B CA 1
ATOM 1400 C C . THR B 1 54 ? 11.922 15.195 7.523 1 97.62 54 THR B C 1
ATOM 1402 O O . THR B 1 54 ? 12.617 14.188 7.691 1 97.62 54 THR B O 1
ATOM 1405 N N . GLY B 1 55 ? 11.422 15.516 6.348 1 96.25 55 GLY B N 1
ATOM 1406 C CA . GLY B 1 55 ? 11.617 14.633 5.211 1 96.25 55 GLY B CA 1
ATOM 1407 C C . GLY B 1 55 ? 10.867 13.32 5.348 1 96.25 55 GLY B C 1
ATOM 1408 O O . GLY B 1 55 ? 11.398 12.258 5.008 1 96.25 55 GLY B O 1
ATOM 1409 N N . ALA B 1 56 ? 9.688 13.375 5.848 1 97.38 56 ALA B N 1
ATOM 1410 C CA . ALA B 1 56 ? 8.883 12.172 6.023 1 97.38 56 ALA B CA 1
ATOM 1411 C C . ALA B 1 56 ? 8.648 11.469 4.695 1 97.38 56 ALA B C 1
ATOM 1413 O O . ALA B 1 56 ? 8.461 12.117 3.662 1 97.38 56 ALA B O 1
ATOM 1414 N N . ASP B 1 57 ? 8.688 10.156 4.766 1 96.19 57 ASP B N 1
ATOM 1415 C CA . ASP B 1 57 ? 8.359 9.344 3.596 1 96.19 57 ASP B CA 1
ATOM 1416 C C . ASP B 1 57 ? 6.855 9.125 3.48 1 96.19 57 ASP B C 1
ATOM 1418 O O . ASP B 1 57 ? 6.328 8.977 2.377 1 96.19 57 ASP B O 1
ATOM 1422 N N . VAL B 1 58 ? 6.23 9.062 4.664 1 98 58 VAL B N 1
ATOM 1423 C CA . VAL B 1 58 ? 4.805 8.758 4.762 1 98 58 VAL B CA 1
ATOM 1424 C C . VAL B 1 58 ? 4.137 9.734 5.73 1 98 58 VAL B C 1
ATOM 1426 O O . VAL B 1 58 ? 4.684 10.031 6.797 1 98 58 VAL B O 1
ATOM 1429 N N . ALA B 1 59 ? 3.025 10.203 5.336 1 98.81 59 ALA B N 1
ATOM 1430 C CA . ALA B 1 59 ? 2.152 10.961 6.23 1 98.81 59 ALA B CA 1
ATOM 1431 C C . ALA B 1 59 ? 0.837 10.219 6.465 1 98.81 59 ALA B C 1
ATOM 1433 O O . ALA B 1 59 ? 0.157 9.836 5.508 1 98.81 59 ALA B O 1
ATOM 1434 N N . VAL B 1 60 ? 0.487 9.953 7.68 1 98.88 60 VAL B N 1
ATOM 1435 C CA . VAL B 1 60 ? -0.824 9.43 8.047 1 98.88 60 VAL B CA 1
ATOM 1436 C C . VAL B 1 60 ? -1.729 10.57 8.5 1 98.88 60 VAL B C 1
ATOM 1438 O O . VAL B 1 60 ? -1.443 11.242 9.5 1 98.88 60 VAL B O 1
ATOM 1441 N N . ILE B 1 61 ? -2.834 10.719 7.801 1 98.75 61 ILE B N 1
ATOM 1442 C CA . ILE B 1 61 ? -3.512 12.008 7.863 1 98.75 61 ILE B CA 1
ATOM 1443 C C . ILE B 1 61 ? -4.98 11.797 8.227 1 98.75 61 ILE B C 1
ATOM 1445 O O . ILE B 1 61 ? -5.707 11.094 7.523 1 98.75 61 ILE B O 1
ATOM 1449 N N . GLU B 1 62 ? -5.43 12.445 9.227 1 98.56 62 GLU B N 1
ATOM 1450 C CA . GLU B 1 62 ? -6.84 12.625 9.562 1 98.56 62 GLU B CA 1
ATOM 1451 C C . GLU B 1 62 ? -7.465 13.742 8.734 1 98.56 62 GLU B C 1
ATOM 1453 O O . GLU B 1 62 ? -6.832 14.773 8.492 1 98.56 62 GLU B O 1
ATOM 1458 N N . LEU B 1 63 ? -8.68 13.562 8.359 1 97.88 63 LEU B N 1
ATOM 1459 C CA . LEU B 1 63 ? -9.336 14.555 7.508 1 97.88 63 LEU B CA 1
ATOM 1460 C C . LEU B 1 63 ? -9.914 15.688 8.344 1 97.88 63 LEU B C 1
ATOM 1462 O O . LEU B 1 63 ? -9.898 16.844 7.922 1 97.88 63 LEU B O 1
ATOM 1466 N N . ARG B 1 64 ? -10.461 15.336 9.492 1 96.19 64 ARG B N 1
ATOM 1467 C CA . ARG B 1 64 ? -11.016 16.359 10.375 1 96.19 64 ARG B CA 1
ATOM 1468 C C . ARG B 1 64 ? -9.945 16.922 11.305 1 96.19 64 ARG B C 1
ATOM 1470 O O . ARG B 1 64 ? -9.484 16.234 12.219 1 96.19 64 ARG B O 1
ATOM 1477 N N . LEU B 1 65 ? -9.539 18.062 11.055 1 96.69 65 LEU B N 1
ATOM 1478 C CA . LEU B 1 65 ? -8.547 18.734 11.875 1 96.69 65 LEU B CA 1
ATOM 1479 C C . LEU B 1 65 ? -9.125 20.031 12.461 1 96.69 65 LEU B C 1
ATOM 1481 O O . LEU B 1 65 ? -10.117 20.562 11.953 1 96.69 65 LEU B O 1
ATOM 1485 N N . THR B 1 66 ? -8.422 20.375 13.531 1 88.69 66 THR B N 1
ATOM 1486 C CA . THR B 1 66 ? -8.82 21.641 14.125 1 88.69 66 THR B CA 1
ATOM 1487 C C . THR B 1 66 ? -8.398 22.812 13.242 1 88.69 66 THR B C 1
ATOM 1489 O O . THR B 1 66 ? -7.219 22.953 12.914 1 88.69 66 THR B O 1
ATOM 1492 N N . GLY B 1 67 ? -9.32 23.656 12.766 1 86.25 67 GLY B N 1
ATOM 1493 C CA . GLY B 1 67 ? -8.992 24.844 12 1 86.25 67 GLY B CA 1
ATOM 1494 C C . GLY B 1 67 ? -8.727 24.562 10.531 1 86.25 67 GLY B C 1
ATOM 1495 O O . GLY B 1 67 ? -8.164 25.391 9.828 1 86.25 67 GLY B O 1
ATOM 1496 N N . GLY B 1 68 ? -8.992 23.344 10.102 1 91.12 68 GLY B N 1
ATOM 1497 C CA . GLY B 1 68 ? -8.742 23.031 8.703 1 91.12 68 GLY B CA 1
ATOM 1498 C C . GLY B 1 68 ? -9.125 21.609 8.344 1 91.12 68 GLY B C 1
ATOM 1499 O O . GLY B 1 68 ? -9.82 20.922 9.102 1 91.12 68 GLY B O 1
ATOM 1500 N N . SER B 1 69 ? -8.734 21.25 7.125 1 96.06 69 SER B N 1
ATOM 1501 C CA . SER B 1 69 ? -9.094 19.938 6.613 1 96.06 69 SER B CA 1
ATOM 1502 C C . SER B 1 69 ? -7.852 19.156 6.176 1 96.06 69 SER B C 1
ATOM 1504 O O . SER B 1 69 ? -6.941 19.734 5.566 1 96.06 69 SER B O 1
ATOM 1506 N N . GLY B 1 70 ? -7.836 17.922 6.527 1 98.12 70 GLY B N 1
ATOM 1507 C CA . GLY B 1 70 ? -6.789 17.047 6.016 1 98.12 70 GLY B CA 1
ATOM 1508 C C . GLY B 1 70 ? -6.75 17 4.5 1 98.12 70 GLY B C 1
ATOM 1509 O O . GLY B 1 70 ? -5.699 16.719 3.91 1 98.12 70 GLY B O 1
ATOM 1510 N N . LEU B 1 71 ? -7.879 17.281 3.906 1 98 71 LEU B N 1
ATOM 1511 C CA . LEU B 1 71 ? -7.934 17.312 2.447 1 98 71 LEU B CA 1
ATOM 1512 C C . LEU B 1 71 ? -7.066 18.438 1.89 1 98 71 LEU B C 1
ATOM 1514 O O . LEU B 1 71 ? -6.367 18.234 0.891 1 98 71 LEU B O 1
ATOM 1518 N N . GLU B 1 72 ? -7.07 19.547 2.527 1 97.69 72 GLU B N 1
ATOM 1519 C CA . GLU B 1 72 ? -6.207 20.656 2.146 1 97.69 72 GLU B CA 1
ATOM 1520 C C . GLU B 1 72 ? -4.73 20.297 2.279 1 97.69 72 GLU B C 1
ATOM 1522 O O . GLU B 1 72 ? -3.918 20.641 1.425 1 97.69 72 GLU B O 1
ATOM 1527 N N . LEU B 1 73 ? -4.488 19.594 3.316 1 98.5 73 LEU B N 1
ATOM 1528 C CA . LEU B 1 73 ? -3.115 19.141 3.541 1 98.5 73 LEU B CA 1
ATOM 1529 C C . LEU B 1 73 ? -2.658 18.203 2.434 1 98.5 73 LEU B C 1
ATOM 1531 O O . LEU B 1 73 ? -1.544 18.328 1.923 1 98.5 73 LEU B O 1
ATOM 1535 N N . ILE B 1 74 ? -3.486 17.266 2.08 1 98.62 74 ILE B N 1
ATOM 1536 C CA . ILE B 1 74 ? -3.172 16.297 1.032 1 98.62 74 ILE B CA 1
ATOM 1537 C C . ILE B 1 74 ? -2.865 17.031 -0.271 1 98.62 74 ILE B C 1
ATOM 1539 O O . ILE B 1 74 ? -1.853 16.766 -0.919 1 98.62 74 ILE B O 1
ATOM 1543 N N . SER B 1 75 ? -3.686 18 -0.571 1 98.38 75 SER B N 1
ATOM 1544 C CA . SER B 1 75 ? -3.492 18.781 -1.791 1 98.38 75 SER B CA 1
ATOM 1545 C C . SER B 1 75 ? -2.178 19.547 -1.753 1 98.38 75 SER B C 1
ATOM 1547 O O . SER B 1 75 ? -1.438 19.578 -2.738 1 98.38 75 SER B O 1
ATOM 1549 N N . ALA B 1 76 ? -1.921 20.172 -0.663 1 98.25 76 ALA B N 1
ATOM 1550 C CA . ALA B 1 76 ? -0.687 20.938 -0.497 1 98.25 76 ALA B CA 1
ATOM 1551 C C . ALA B 1 76 ? 0.538 20.031 -0.628 1 98.25 76 ALA B C 1
ATOM 1553 O O . ALA B 1 76 ? 1.513 20.391 -1.291 1 98.25 76 ALA B O 1
ATOM 1554 N N . LEU B 1 77 ? 0.437 18.844 -0.04 1 98.38 77 LEU B N 1
ATOM 1555 C CA . LEU B 1 77 ? 1.556 17.906 -0.09 1 98.38 77 LEU B CA 1
ATOM 1556 C C . LEU B 1 77 ? 1.767 17.391 -1.508 1 98.38 77 LEU B C 1
ATOM 1558 O O . LEU B 1 77 ? 2.904 17.172 -1.928 1 98.38 77 LEU B O 1
ATOM 1562 N N . THR B 1 78 ? 0.655 17.156 -2.211 1 97.88 78 THR B N 1
ATOM 1563 C CA . THR B 1 78 ? 0.747 16.672 -3.586 1 97.88 78 THR B CA 1
ATOM 1564 C C . THR B 1 78 ? 1.549 17.656 -4.445 1 97.88 78 THR B C 1
ATOM 1566 O O . THR B 1 78 ? 2.293 17.234 -5.332 1 97.88 78 THR B O 1
ATOM 1569 N N . ARG B 1 79 ? 1.486 18.922 -4.121 1 97.38 79 ARG B N 1
ATOM 1570 C CA . ARG B 1 79 ? 2.209 19.938 -4.859 1 97.38 79 ARG B CA 1
ATOM 1571 C C . ARG B 1 79 ? 3.631 20.109 -4.328 1 97.38 79 ARG B C 1
ATOM 1573 O O . ARG B 1 79 ? 4.59 20.125 -5.102 1 97.38 79 ARG B O 1
ATOM 1580 N N . ALA B 1 80 ? 3.816 20.125 -3.074 1 97.62 80 ALA B N 1
ATOM 1581 C CA . ALA B 1 80 ? 5.074 20.531 -2.447 1 97.62 80 ALA B CA 1
ATOM 1582 C C . ALA B 1 80 ? 6.008 19.328 -2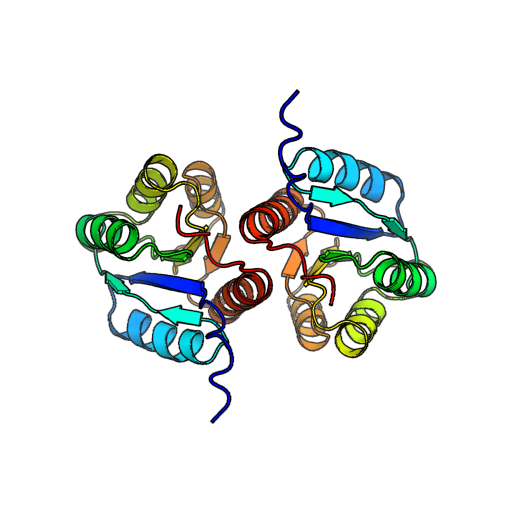.277 1 97.62 80 ALA B C 1
ATOM 1584 O O . ALA B 1 80 ? 7.23 19.484 -2.271 1 97.62 80 ALA B O 1
ATOM 1585 N N . ALA B 1 81 ? 5.422 18.188 -2.045 1 96.94 81 ALA B N 1
ATOM 1586 C CA . ALA B 1 81 ? 6.18 16.969 -1.769 1 96.94 81 ALA B CA 1
ATOM 1587 C C . ALA B 1 81 ? 5.484 15.742 -2.359 1 96.94 81 ALA B C 1
ATOM 1589 O O . ALA B 1 81 ? 5.043 14.859 -1.623 1 96.94 81 ALA B O 1
ATOM 1590 N N . PRO B 1 82 ? 5.508 15.625 -3.643 1 94.38 82 PRO B N 1
ATOM 1591 C CA . PRO B 1 82 ? 4.723 14.594 -4.32 1 94.38 82 PRO B CA 1
ATOM 1592 C C . PRO B 1 82 ? 5.203 13.18 -4.004 1 94.38 82 PRO B C 1
ATOM 1594 O O . PRO B 1 82 ? 4.469 12.211 -4.215 1 94.38 82 PRO B O 1
ATOM 1597 N N . ARG B 1 83 ? 6.32 13.039 -3.453 1 92.69 83 ARG B N 1
ATOM 1598 C CA . ARG B 1 83 ? 6.863 11.711 -3.205 1 92.69 83 ARG B CA 1
ATOM 1599 C C . ARG B 1 83 ? 6.422 11.18 -1.845 1 92.69 83 ARG B C 1
ATOM 1601 O O . ARG B 1 83 ? 6.582 9.992 -1.55 1 92.69 83 ARG B O 1
ATOM 1608 N N . VAL B 1 84 ? 5.969 12.094 -1.005 1 96.5 84 VAL B N 1
ATOM 1609 C CA . VAL B 1 84 ? 5.453 11.648 0.283 1 96.5 84 VAL B CA 1
ATOM 1610 C C . VAL B 1 84 ? 4.215 10.781 0.067 1 96.5 84 VAL B C 1
ATOM 1612 O O . VAL B 1 84 ? 3.293 11.172 -0.652 1 96.5 84 VAL B O 1
ATOM 1615 N N . VAL B 1 85 ? 4.223 9.617 0.608 1 97.44 85 VAL B N 1
ATOM 1616 C CA . VAL B 1 85 ? 3.039 8.766 0.567 1 97.44 85 VAL B CA 1
ATOM 1617 C C . VAL B 1 85 ? 1.993 9.281 1.551 1 97.44 85 VAL B C 1
ATOM 1619 O O . VAL B 1 85 ? 2.293 9.508 2.727 1 97.44 85 VAL B O 1
ATOM 1622 N N . LYS B 1 86 ? 0.795 9.508 1.054 1 98.44 86 LYS B N 1
ATOM 1623 C CA . LYS B 1 86 ? -0.281 10.07 1.863 1 98.44 86 LYS B CA 1
ATOM 1624 C C . LYS B 1 86 ? -1.322 9.008 2.209 1 98.44 86 LYS B C 1
ATOM 1626 O O . LYS B 1 86 ? -2.066 8.555 1.336 1 98.44 86 LYS B O 1
ATOM 1631 N N . ILE B 1 87 ? -1.348 8.648 3.441 1 98.31 87 ILE B N 1
ATOM 1632 C CA . ILE B 1 87 ? -2.314 7.688 3.951 1 98.31 87 ILE B CA 1
ATOM 1633 C C . ILE B 1 87 ? -3.385 8.406 4.766 1 98.31 87 ILE B C 1
ATOM 1635 O O . ILE B 1 87 ? -3.092 8.984 5.816 1 98.31 87 ILE B O 1
ATOM 1639 N N . VAL B 1 88 ? -4.578 8.352 4.258 1 98.38 88 VAL B N 1
ATOM 1640 C CA . VAL B 1 88 ? -5.699 8.906 5.008 1 98.38 88 VAL B CA 1
ATOM 1641 C C . VAL B 1 88 ? -6.199 7.883 6.027 1 98.38 88 VAL B C 1
ATOM 1643 O O . VAL B 1 88 ? -6.398 6.711 5.691 1 98.38 88 VAL B O 1
ATOM 1646 N N . LEU B 1 89 ? -6.32 8.234 7.238 1 98 89 LEU B N 1
ATOM 1647 C CA . LEU B 1 89 ? -6.914 7.461 8.32 1 98 89 LEU B CA 1
ATOM 1648 C C . LEU B 1 89 ? -7.93 8.289 9.094 1 98 89 LEU B C 1
ATOM 1650 O O . LEU B 1 89 ? -7.555 9.18 9.867 1 98 89 LEU B O 1
ATOM 1654 N N . THR B 1 90 ? -9.25 8.008 8.844 1 97.81 90 THR B N 1
ATOM 1655 C CA . THR B 1 90 ? -10.312 8.883 9.336 1 97.81 90 THR B CA 1
ATOM 1656 C C . THR B 1 90 ? -11.555 8.078 9.68 1 97.81 90 THR B C 1
ATOM 1658 O O . THR B 1 90 ? -11.672 6.91 9.297 1 97.81 90 THR B O 1
ATOM 1661 N N . ASN B 1 91 ? -12.43 8.625 10.461 1 95.62 91 ASN B N 1
ATOM 1662 C CA . ASN B 1 91 ? -13.727 8.008 10.719 1 95.62 91 ASN B CA 1
ATOM 1663 C C . ASN B 1 91 ? -14.766 8.438 9.68 1 95.62 91 ASN B C 1
ATOM 1665 O O . ASN B 1 91 ? -15.883 7.914 9.664 1 95.62 91 ASN B O 1
ATOM 1669 N N . LEU B 1 92 ? -14.391 9.398 8.875 1 93.38 92 LEU B N 1
ATOM 1670 C CA . LEU B 1 92 ? -15.273 9.781 7.777 1 93.38 92 LEU B CA 1
ATOM 1671 C C . LEU B 1 92 ? -15.328 8.688 6.719 1 93.38 92 LEU B C 1
ATOM 1673 O O . LEU B 1 92 ? -14.289 8.141 6.336 1 93.38 92 LEU B O 1
ATOM 1677 N N . SER B 1 93 ? -16.484 8.234 6.539 1 84.06 93 SER B N 1
ATOM 1678 C CA . SER B 1 93 ? -16.656 7.109 5.621 1 84.06 93 SER B CA 1
ATOM 1679 C C . SER B 1 93 ? -17.562 7.488 4.449 1 84.06 93 SER B C 1
ATOM 1681 O O . SER B 1 93 ? -18.328 8.445 4.539 1 84.06 93 SER B O 1
ATOM 1683 N N . GLY B 1 94 ? -17.328 6.848 3.266 1 85.5 94 GLY B N 1
ATOM 1684 C CA . GLY B 1 94 ? -18.141 7.039 2.08 1 85.5 94 GLY B CA 1
ATOM 1685 C C . GLY B 1 94 ? -17.328 7.199 0.81 1 85.5 94 GLY B C 1
ATOM 1686 O O . GLY B 1 94 ? -16.188 7.652 0.853 1 85.5 94 GLY B O 1
ATOM 1687 N N . ALA B 1 95 ? -17.953 6.867 -0.199 1 87.38 95 ALA B N 1
ATOM 1688 C CA . ALA B 1 95 ? -17.297 6.863 -1.51 1 87.38 95 ALA B CA 1
ATOM 1689 C C . ALA B 1 95 ? -16.906 8.273 -1.926 1 87.38 95 ALA B C 1
ATOM 1691 O O . ALA B 1 95 ? -15.867 8.469 -2.57 1 87.38 95 ALA B O 1
ATOM 1692 N N . ALA B 1 96 ? -17.719 9.258 -1.491 1 92 96 ALA B N 1
ATOM 1693 C CA . ALA B 1 96 ? -17.422 10.641 -1.863 1 92 96 ALA B CA 1
ATOM 1694 C C . ALA B 1 96 ? -16.125 11.117 -1.226 1 92 96 ALA B C 1
ATOM 1696 O O . ALA B 1 96 ? -15.32 11.789 -1.874 1 92 96 ALA B O 1
ATOM 1697 N N . PHE B 1 97 ? -15.922 10.789 0.033 1 92.62 97 PHE B N 1
ATOM 1698 C CA . PHE B 1 97 ? -14.688 11.172 0.712 1 92.62 97 PHE B CA 1
ATOM 1699 C C . PHE B 1 97 ? -13.492 10.461 0.094 1 92.62 97 PHE B C 1
ATOM 1701 O O . PHE B 1 97 ? -12.445 11.078 -0.133 1 92.62 97 PHE B O 1
ATOM 1708 N N . ARG B 1 98 ? -13.656 9.227 -0.185 1 93.06 98 ARG B N 1
ATOM 1709 C CA . ARG B 1 98 ? -12.578 8.469 -0.812 1 93.06 98 ARG B CA 1
ATOM 1710 C C . ARG B 1 98 ? -12.188 9.078 -2.154 1 93.06 98 ARG B C 1
ATOM 1712 O O . ARG B 1 98 ? -11.008 9.242 -2.443 1 93.06 98 ARG B O 1
ATOM 1719 N N . ALA B 1 99 ? -13.172 9.414 -2.941 1 93.81 99 ALA B N 1
ATOM 1720 C CA . ALA B 1 99 ? -12.93 10.008 -4.254 1 93.81 99 ALA B CA 1
ATOM 1721 C C . ALA B 1 99 ? -12.234 11.359 -4.121 1 93.81 99 ALA B C 1
ATOM 1723 O O . ALA B 1 99 ? -11.266 11.641 -4.836 1 93.81 99 ALA B O 1
ATOM 1724 N N . ALA B 1 100 ? -12.703 12.172 -3.207 1 96.31 100 ALA B N 1
ATOM 1725 C CA . ALA B 1 100 ? -12.109 13.492 -2.996 1 96.31 100 ALA B CA 1
ATOM 1726 C C . ALA B 1 100 ? -10.648 13.375 -2.578 1 96.31 100 ALA B C 1
ATOM 1728 O O . ALA B 1 100 ? -9.797 14.133 -3.055 1 96.31 100 ALA B O 1
ATOM 1729 N N . CYS B 1 101 ? -10.398 12.422 -1.74 1 97.25 101 CYS B N 1
ATOM 1730 C CA . CYS B 1 101 ? -9.023 12.219 -1.279 1 97.25 101 CYS B CA 1
ATOM 1731 C C . CYS B 1 101 ? -8.133 11.734 -2.416 1 97.25 101 CYS B C 1
ATOM 1733 O O . CYS B 1 101 ? -7.004 12.203 -2.568 1 97.25 101 CYS B O 1
ATOM 1735 N N . SER B 1 102 ? -8.664 10.805 -3.146 1 94.69 102 SER B N 1
ATOM 1736 C CA . SER B 1 102 ? -7.926 10.305 -4.301 1 94.69 102 SER B CA 1
ATOM 1737 C C . SER B 1 102 ? -7.609 11.43 -5.281 1 94.69 102 SER B C 1
ATOM 1739 O O . SER B 1 102 ? -6.473 11.547 -5.75 1 94.69 102 SER B O 1
ATOM 1741 N N . ASP B 1 103 ? -8.586 12.258 -5.559 1 96.12 103 ASP B N 1
ATOM 1742 C CA . ASP B 1 103 ? -8.414 13.383 -6.473 1 96.12 103 ASP B CA 1
ATOM 1743 C C . ASP B 1 103 ? -7.375 14.367 -5.945 1 96.12 103 ASP B C 1
ATOM 1745 O O . ASP B 1 103 ? -6.633 14.977 -6.723 1 96.12 103 ASP B O 1
ATOM 1749 N N . ALA B 1 104 ? -7.305 14.492 -4.652 1 97.69 104 ALA B N 1
ATOM 1750 C CA . ALA B 1 104 ? -6.371 15.43 -4.027 1 97.69 104 ALA B CA 1
ATOM 1751 C C . ALA B 1 104 ? -4.953 14.859 -4.016 1 97.69 104 ALA B C 1
ATOM 1753 O O . ALA B 1 104 ? -3.988 15.586 -3.773 1 97.69 104 ALA B O 1
ATOM 1754 N N . GLY B 1 105 ? -4.859 13.547 -4.215 1 96.88 105 GLY B N 1
ATOM 1755 C CA . GLY B 1 105 ? -3.533 12.953 -4.328 1 96.88 105 GLY B CA 1
ATOM 1756 C C . GLY B 1 105 ? -3.225 11.961 -3.225 1 96.88 105 GLY B C 1
ATOM 1757 O O . GLY B 1 105 ? -2.072 11.57 -3.041 1 96.88 105 GLY B O 1
ATOM 1758 N N . ALA B 1 106 ? -4.27 11.562 -2.469 1 97.56 106 ALA B N 1
ATOM 1759 C CA . ALA B 1 106 ? -4.051 10.523 -1.465 1 97.56 106 ALA B CA 1
ATOM 1760 C C . ALA B 1 106 ? -3.695 9.195 -2.121 1 97.56 106 ALA B C 1
ATOM 1762 O O . ALA B 1 106 ? -4.23 8.852 -3.18 1 97.56 106 ALA B O 1
ATOM 1763 N N . ASP B 1 107 ? -2.879 8.461 -1.431 1 96 107 ASP B N 1
ATOM 1764 C CA . ASP B 1 107 ? -2.475 7.156 -1.955 1 96 107 ASP B CA 1
ATOM 1765 C C . ASP B 1 107 ? -3.342 6.039 -1.381 1 96 107 ASP B C 1
ATOM 1767 O O . ASP B 1 107 ? -3.637 5.059 -2.068 1 96 107 ASP B O 1
ATOM 1771 N N . PHE B 1 108 ? -3.676 6.199 -0.118 1 95.94 108 PHE B N 1
ATOM 1772 C CA . PHE B 1 108 ? -4.496 5.215 0.57 1 95.94 108 PHE B CA 1
ATOM 1773 C C . PHE B 1 108 ? -5.57 5.895 1.412 1 95.94 108 PHE B C 1
ATOM 1775 O O . PHE B 1 108 ? -5.406 7.043 1.823 1 95.94 108 PHE B O 1
ATOM 1782 N N . PHE B 1 109 ? -6.648 5.145 1.606 1 95.56 109 PHE B N 1
ATOM 1783 C CA . PHE B 1 109 ? -7.773 5.586 2.422 1 95.56 109 PHE B CA 1
ATOM 1784 C C . PHE B 1 109 ? -8.258 4.461 3.326 1 95.56 109 PHE B C 1
ATOM 1786 O O . PHE B 1 109 ? -8.695 3.412 2.844 1 95.56 109 PHE B O 1
ATOM 1793 N N . PHE B 1 110 ? -8.164 4.762 4.645 1 94.94 110 PHE B N 1
ATOM 1794 C CA . PHE B 1 110 ? -8.562 3.752 5.613 1 94.94 110 PHE B CA 1
ATOM 1795 C C . PHE B 1 110 ? -9.555 4.324 6.617 1 94.94 110 PHE B C 1
ATOM 1797 O O . PHE B 1 110 ? -9.438 5.484 7.023 1 94.94 110 PHE B O 1
ATOM 1804 N N . ASP B 1 111 ? -10.461 3.418 6.98 1 94.75 111 ASP B N 1
ATOM 1805 C CA . ASP B 1 111 ? -11.375 3.742 8.07 1 94.75 111 ASP B CA 1
ATOM 1806 C C . ASP B 1 111 ? -10.68 3.613 9.422 1 94.75 111 ASP B C 1
ATOM 1808 O O . ASP B 1 111 ? -10.18 2.541 9.773 1 94.75 111 ASP B O 1
ATOM 1812 N N . LYS B 1 112 ? -10.656 4.676 10.156 1 95.81 112 LYS B N 1
ATOM 1813 C CA . LYS B 1 112 ? -9.93 4.746 11.422 1 95.81 112 LYS B CA 1
ATOM 1814 C C . LYS B 1 112 ? -10.492 3.752 12.43 1 95.81 112 LYS B C 1
ATOM 1816 O O . LYS B 1 112 ? -9.75 3.211 13.258 1 95.81 112 LYS B O 1
ATOM 1821 N N . THR B 1 113 ? -11.711 3.389 12.375 1 91.38 113 THR B N 1
ATOM 1822 C CA . THR B 1 113 ? -12.352 2.461 13.305 1 91.38 113 THR B CA 1
ATOM 1823 C C . THR B 1 113 ? -12.078 1.017 12.898 1 91.38 113 THR B C 1
ATOM 1825 O O . THR B 1 113 ? -11.781 0.174 13.75 1 91.38 113 THR B O 1
ATOM 1828 N N . ALA B 1 114 ? -11.984 0.764 11.664 1 87.88 114 ALA B N 1
ATOM 1829 C CA . ALA B 1 114 ? -12 -0.626 11.219 1 87.88 114 ALA B CA 1
ATOM 1830 C C . ALA B 1 114 ? -10.664 -1.021 10.602 1 87.88 114 ALA B C 1
ATOM 1832 O O . ALA B 1 114 ? -10.344 -2.207 10.5 1 87.88 114 ALA B O 1
ATOM 1833 N N . ASP B 1 115 ? -9.883 -0.005 10.242 1 90.5 115 ASP B N 1
ATOM 1834 C CA . ASP B 1 115 ? -8.82 -0.361 9.305 1 90.5 115 ASP B CA 1
ATOM 1835 C C . ASP B 1 115 ? -7.457 0.104 9.812 1 90.5 115 ASP B C 1
ATOM 1837 O O . ASP B 1 115 ? -6.535 0.318 9.023 1 90.5 115 ASP B O 1
ATOM 1841 N N . VAL B 1 116 ? -7.289 0.317 11.078 1 94.94 116 VAL B N 1
ATOM 1842 C CA . VAL B 1 116 ? -5.992 0.736 11.609 1 94.94 116 VAL B CA 1
ATOM 1843 C C . VAL B 1 116 ? -4.938 -0.314 11.273 1 94.94 116 VAL B C 1
ATOM 1845 O O . VAL B 1 116 ? -3.83 0.024 10.844 1 94.94 116 VAL B O 1
ATOM 1848 N N . ASP B 1 117 ? -5.297 -1.584 11.43 1 93.12 117 ASP B N 1
ATOM 1849 C CA . ASP B 1 117 ? -4.371 -2.674 11.133 1 93.12 117 ASP B CA 1
ATOM 1850 C C . ASP B 1 117 ? -3.938 -2.65 9.672 1 93.12 117 ASP B C 1
ATOM 1852 O O . ASP B 1 117 ? -2.773 -2.908 9.359 1 93.12 117 ASP B O 1
ATOM 1856 N N . ALA B 1 118 ? -4.867 -2.373 8.812 1 92.12 118 ALA B N 1
ATOM 1857 C CA . ALA B 1 118 ? -4.559 -2.299 7.387 1 92.12 118 ALA B CA 1
ATOM 1858 C C . ALA B 1 118 ? -3.611 -1.14 7.09 1 92.12 118 ALA B C 1
ATOM 1860 O O . ALA B 1 118 ? -2.703 -1.266 6.262 1 92.12 118 ALA B O 1
ATOM 1861 N N . ALA B 1 119 ? -3.793 -0.004 7.727 1 96.56 119 ALA B N 1
ATOM 1862 C CA . ALA B 1 119 ? -2.885 1.131 7.582 1 96.56 119 ALA B CA 1
ATOM 1863 C C . ALA B 1 119 ? -1.475 0.768 8.039 1 96.56 119 ALA B C 1
ATOM 1865 O O . ALA B 1 119 ? -0.495 1.07 7.359 1 96.56 119 ALA B O 1
ATOM 1866 N N . CYS B 1 120 ? -1.421 0.066 9.148 1 96.88 120 CYS B N 1
ATOM 1867 C CA . CYS B 1 120 ? -0.123 -0.355 9.664 1 96.88 120 CYS B CA 1
ATOM 1868 C C . CYS B 1 120 ? 0.543 -1.349 8.719 1 96.88 120 CYS B C 1
ATOM 1870 O O . CYS B 1 120 ? 1.755 -1.288 8.5 1 96.88 120 CYS B O 1
ATOM 1872 N N . ARG B 1 121 ? -0.222 -2.205 8.195 1 94.12 121 ARG B N 1
ATOM 1873 C CA . ARG B 1 121 ? 0.304 -3.166 7.23 1 94.12 121 ARG B CA 1
ATOM 1874 C C . ARG B 1 121 ? 0.856 -2.457 5.996 1 94.12 121 ARG B C 1
ATOM 1876 O O . ARG B 1 121 ? 1.889 -2.857 5.457 1 94.12 121 ARG B O 1
ATOM 1883 N N . THR B 1 122 ? 0.143 -1.453 5.562 1 95.88 122 THR B N 1
ATOM 1884 C CA . THR B 1 122 ? 0.622 -0.653 4.441 1 95.88 122 THR B CA 1
ATOM 1885 C C . THR B 1 122 ? 1.996 -0.064 4.746 1 95.88 122 THR B C 1
ATOM 1887 O O . THR B 1 122 ? 2.92 -0.183 3.939 1 95.88 122 THR B O 1
ATOM 1890 N N . VAL B 1 123 ? 2.18 0.491 5.902 1 97 123 VAL B N 1
ATOM 1891 C CA . VAL B 1 123 ? 3.449 1.084 6.312 1 97 123 VAL B CA 1
ATOM 1892 C C . VAL B 1 123 ? 4.523 0.001 6.391 1 97 123 VAL B C 1
ATOM 1894 O O . VAL B 1 123 ? 5.652 0.205 5.941 1 97 123 VAL B O 1
ATOM 1897 N N . ARG B 1 124 ? 4.129 -1.16 6.93 1 95.06 124 ARG B N 1
ATOM 1898 C CA . ARG B 1 124 ? 5.062 -2.277 7.02 1 95.06 124 ARG B CA 1
ATOM 1899 C C . ARG B 1 124 ? 5.555 -2.691 5.637 1 95.06 124 ARG B C 1
ATOM 1901 O O . ARG B 1 124 ? 6.75 -2.922 5.441 1 95.06 124 ARG B O 1
ATOM 1908 N N . THR B 1 125 ? 4.641 -2.777 4.754 1 93.69 125 THR B N 1
ATOM 1909 C CA . THR B 1 125 ? 4.98 -3.182 3.396 1 93.69 125 THR B CA 1
ATOM 1910 C C . THR B 1 125 ? 5.898 -2.156 2.738 1 93.69 125 THR B C 1
ATOM 1912 O O . THR B 1 125 ? 6.879 -2.523 2.088 1 93.69 125 THR B O 1
ATOM 1915 N N . LEU B 1 126 ? 5.652 -0.888 2.963 1 93.81 126 LEU B N 1
ATOM 1916 C CA . LEU B 1 126 ? 6.48 0.178 2.41 1 93.81 126 LEU B CA 1
ATOM 1917 C C . LEU B 1 126 ? 7.879 0.147 3.016 1 93.81 126 LEU B C 1
ATOM 1919 O O . LEU B 1 126 ? 8.867 0.38 2.318 1 93.81 126 LEU B O 1
ATOM 1923 N N . ALA B 1 127 ? 7.895 -0.127 4.289 1 92.44 127 ALA B N 1
ATOM 1924 C CA . ALA B 1 127 ? 9.188 -0.199 4.965 1 92.44 127 ALA B CA 1
ATOM 1925 C C . ALA B 1 127 ? 10.062 -1.299 4.367 1 92.44 127 ALA B C 1
ATOM 1927 O O . ALA B 1 127 ? 11.273 -1.134 4.234 1 92.44 127 ALA B O 1
ATOM 1928 N N . GLY B 1 128 ? 9.438 -2.398 4.098 1 87.19 128 GLY B N 1
ATOM 1929 C CA . GLY B 1 128 ? 10.172 -3.494 3.488 1 87.19 128 GLY B CA 1
ATOM 1930 C C . GLY B 1 128 ? 10.68 -3.172 2.096 1 87.19 128 GLY B C 1
ATOM 1931 O O . GLY B 1 128 ? 11.703 -3.701 1.664 1 87.19 128 GLY B O 1
ATOM 1932 N N . ALA B 1 129 ? 9.93 -2.312 1.412 1 82.75 129 ALA B N 1
ATOM 1933 C CA . ALA B 1 129 ? 10.281 -1.937 0.045 1 82.75 129 ALA B CA 1
ATOM 1934 C C . ALA B 1 129 ? 11.211 -0.726 0.03 1 82.75 129 ALA B C 1
ATOM 1936 O O . ALA B 1 129 ? 11.828 -0.422 -0.993 1 82.75 129 ALA B O 1
ATOM 1937 N N . HIS B 1 130 ? 11.219 0.04 1.139 1 71.44 130 HIS B N 1
ATOM 1938 C CA . HIS B 1 130 ? 11.82 1.364 1.244 1 71.44 130 HIS B CA 1
ATOM 1939 C C . HIS B 1 130 ? 13.336 1.29 1.139 1 71.44 130 HIS B C 1
ATOM 1941 O O . HIS B 1 130 ? 13.969 0.454 1.79 1 71.44 130 HIS B O 1
ATOM 1947 N N . ARG B 1 131 ? 13.773 2.055 0.077 1 59.84 131 ARG B N 1
ATOM 1948 C CA . ARG B 1 131 ? 15.188 2.404 -0.057 1 59.84 131 ARG B CA 1
ATOM 1949 C C . ARG B 1 131 ? 15.445 3.832 0.417 1 59.84 131 ARG B C 1
ATOM 1951 O O . ARG B 1 131 ? 14.641 4.73 0.163 1 59.84 131 ARG B O 1
ATOM 1958 N N . PRO B 1 132 ? 16.5 4.055 1.312 1 55.28 132 PRO B N 1
ATOM 1959 C CA . PRO B 1 132 ? 16.75 5.434 1.747 1 55.28 132 PRO B CA 1
ATOM 1960 C C . PRO B 1 132 ? 16.797 6.418 0.583 1 55.28 132 PRO B C 1
ATOM 1962 O O . PRO B 1 132 ? 17.25 6.07 -0.511 1 55.28 132 PRO B O 1
ATOM 1965 N N . ARG B 1 133 ? 15.859 7.41 0.616 1 47.66 133 ARG B N 1
ATOM 1966 C CA . ARG B 1 133 ? 15.992 8.477 -0.371 1 47.66 133 ARG B CA 1
ATOM 1967 C C . ARG B 1 133 ? 17.422 9.031 -0.399 1 47.66 133 ARG B C 1
ATOM 1969 O O . ARG B 1 133 ? 17.984 9.344 0.647 1 47.66 133 ARG B O 1
ATOM 1976 N N . ALA B 1 134 ? 18.172 8.367 -1.439 1 41.44 134 ALA B N 1
ATOM 1977 C CA . ALA B 1 134 ? 19.484 8.977 -1.5 1 41.44 134 ALA B CA 1
ATOM 1978 C C . ALA B 1 134 ? 19.422 10.477 -1.249 1 41.44 134 ALA B C 1
ATOM 1980 O O . ALA B 1 134 ? 18.516 11.156 -1.749 1 41.44 134 ALA B O 1
ATOM 1981 N N . ALA B 1 135 ? 19.906 10.914 -0.031 1 39.06 135 ALA B N 1
ATOM 1982 C CA . ALA B 1 135 ? 20.203 12.336 0.15 1 39.06 135 ALA B CA 1
ATOM 1983 C C . ALA B 1 135 ? 20.797 12.938 -1.116 1 39.06 135 ALA B C 1
ATOM 1985 O O . ALA B 1 135 ? 21.859 12.5 -1.578 1 39.06 135 ALA B O 1
ATOM 1986 N N . GLU B 1 136 ? 19.969 13.102 -2.264 1 30.61 136 GLU B N 1
ATOM 1987 C CA . GLU B 1 136 ? 20.766 14.031 -3.062 1 30.61 136 GLU B CA 1
ATOM 1988 C C . GLU B 1 136 ? 21.234 15.219 -2.225 1 30.61 136 GLU B C 1
ATOM 1990 O O . GLU B 1 136 ? 20.531 15.672 -1.329 1 30.61 136 GLU B O 1
#